Protein AF-J9AJV6-F1 (afdb_monomer)

Structure (mmCIF, N/CA/C/O backbone):
data_AF-J9AJV6-F1
#
_entry.id   AF-J9AJV6-F1
#
loop_
_atom_site.group_PDB
_atom_site.id
_atom_site.type_symbol
_atom_site.label_atom_id
_atom_site.label_alt_id
_atom_site.label_comp_id
_atom_site.label_asym_id
_atom_site.label_entity_id
_atom_site.label_seq_id
_atom_site.pdbx_PDB_ins_code
_atom_site.Cartn_x
_atom_site.Cartn_y
_atom_site.Cartn_z
_atom_site.occupancy
_atom_site.B_iso_or_equiv
_atom_site.auth_seq_id
_atom_site.auth_comp_id
_atom_site.auth_asym_id
_atom_site.auth_atom_id
_atom_site.pdbx_PDB_model_num
ATOM 1 N N . MET A 1 1 ? -1.735 16.221 5.331 1.00 92.69 1 MET A N 1
ATOM 2 C CA . MET A 1 1 ? -1.409 15.910 6.748 1.00 92.69 1 MET A CA 1
ATOM 3 C C . MET A 1 1 ? -0.001 15.322 6.915 1.00 92.69 1 MET A C 1
ATOM 5 O O . MET A 1 1 ? 0.264 14.646 7.902 1.00 92.69 1 MET A O 1
ATOM 9 N N . LYS A 1 2 ? 0.923 15.593 5.982 1.00 95.88 2 LYS A N 1
ATOM 10 C CA . LYS A 1 2 ? 2.284 15.048 6.013 1.00 95.88 2 LYS A CA 1
ATOM 11 C C . LYS A 1 2 ? 3.209 15.890 6.887 1.00 95.88 2 LYS A C 1
ATOM 13 O O . LYS A 1 2 ? 2.958 17.082 7.067 1.00 95.88 2 LYS A O 1
ATOM 18 N N . THR A 1 3 ? 4.290 15.294 7.381 1.00 96.56 3 THR A N 1
ATOM 19 C CA . THR A 1 3 ? 5.370 16.006 8.083 1.00 96.56 3 THR A CA 1
ATOM 20 C C . THR A 1 3 ? 6.006 17.097 7.223 1.00 96.56 3 THR A C 1
ATOM 22 O O . THR A 1 3 ? 6.330 18.154 7.753 1.00 96.56 3 THR A O 1
ATOM 25 N N . SER A 1 4 ? 6.094 16.887 5.906 1.00 95.25 4 SER A N 1
ATOM 26 C CA . SER A 1 4 ? 6.603 17.872 4.943 1.00 95.25 4 SER A CA 1
ATOM 27 C C . SER A 1 4 ? 5.645 19.036 4.666 1.00 95.25 4 SER A C 1
ATOM 29 O O . SER A 1 4 ? 6.052 20.043 4.097 1.00 95.25 4 SER A O 1
ATOM 31 N N . GLY A 1 5 ? 4.357 18.906 5.009 1.00 96.00 5 GLY A N 1
ATOM 32 C CA . GLY A 1 5 ? 3.327 19.878 4.624 1.00 96.00 5 GLY A CA 1
ATOM 33 C C . GLY A 1 5 ? 3.010 19.920 3.121 1.00 96.00 5 GLY A C 1
ATOM 34 O O . GLY A 1 5 ? 2.167 20.713 2.717 1.00 96.00 5 GLY A O 1
ATOM 35 N N . GLN A 1 6 ? 3.631 19.058 2.309 1.00 95.25 6 GLN A N 1
ATOM 36 C CA . GLN A 1 6 ? 3.513 19.038 0.848 1.00 95.25 6 GLN A CA 1
ATOM 37 C C . GLN A 1 6 ? 2.920 17.718 0.347 1.00 95.25 6 GLN A C 1
ATOM 39 O O . GLN A 1 6 ? 3.086 16.668 0.973 1.00 95.25 6 GLN A O 1
ATOM 44 N N . MET A 1 7 ? 2.231 17.765 -0.796 1.00 94.56 7 MET A N 1
ATOM 45 C CA . MET A 1 7 ? 1.699 16.563 -1.456 1.00 94.56 7 MET A CA 1
ATOM 46 C C . MET A 1 7 ? 2.818 15.728 -2.085 1.00 94.56 7 MET A C 1
ATOM 48 O O . MET A 1 7 ? 2.850 14.513 -1.893 1.00 94.56 7 MET A O 1
ATOM 52 N N . ILE A 1 8 ? 3.754 16.395 -2.762 1.00 96.31 8 ILE A N 1
ATOM 53 C CA . ILE A 1 8 ? 4.961 15.799 -3.345 1.00 96.31 8 ILE A CA 1
ATOM 54 C C . ILE A 1 8 ? 6.111 15.770 -2.334 1.00 96.31 8 ILE A C 1
ATOM 56 O O . ILE A 1 8 ? 6.018 16.390 -1.267 1.00 96.31 8 ILE A O 1
ATOM 60 N N . GLY A 1 9 ? 7.180 15.059 -2.680 1.00 94.00 9 GLY A N 1
ATOM 61 C CA . GLY A 1 9 ? 8.351 14.878 -1.834 1.00 94.00 9 GLY A CA 1
ATOM 62 C C . GLY A 1 9 ? 8.080 13.990 -0.622 1.00 94.00 9 GLY A C 1
ATOM 63 O O . GLY A 1 9 ? 6.956 13.873 -0.115 1.00 94.00 9 GLY A O 1
ATOM 64 N N . GLY A 1 10 ? 9.135 13.345 -0.149 1.00 94.69 10 GLY A N 1
ATOM 65 C CA . GLY A 1 10 ? 9.085 12.409 0.958 1.00 94.69 10 GLY A CA 1
ATOM 66 C C . GLY A 1 10 ? 8.534 13.006 2.253 1.00 94.69 10 GLY A C 1
ATOM 67 O O . GLY A 1 10 ? 8.658 14.198 2.546 1.00 94.69 10 GLY A O 1
ATOM 68 N N . GLY A 1 11 ? 7.875 12.160 3.037 1.00 96.69 11 GLY A N 1
ATOM 69 C CA . GLY A 1 11 ? 7.269 12.553 4.305 1.00 96.69 11 GLY A CA 1
ATOM 70 C C . GLY A 1 11 ? 6.243 11.546 4.804 1.00 96.69 11 GLY A C 1
ATOM 71 O O . GLY A 1 11 ? 5.532 10.920 4.022 1.00 96.69 11 GLY A O 1
ATOM 72 N N . THR A 1 12 ? 6.143 11.421 6.122 1.00 97.25 12 THR A N 1
ATOM 73 C CA . THR A 1 12 ? 5.213 10.521 6.814 1.00 97.25 12 THR A CA 1
ATOM 74 C C . THR A 1 12 ? 3.945 11.256 7.231 1.00 97.25 12 THR A C 1
ATOM 76 O O . THR A 1 12 ? 3.868 12.490 7.183 1.00 97.25 12 THR A O 1
ATOM 79 N N . LEU A 1 13 ? 2.942 10.512 7.695 1.00 96.75 13 LEU A N 1
ATOM 80 C CA . LEU A 1 13 ? 1.804 11.097 8.394 1.00 96.75 13 LEU A CA 1
ATOM 81 C C . LEU A 1 13 ? 2.277 11.836 9.660 1.00 96.75 13 LEU A C 1
ATOM 83 O O . LEU A 1 13 ? 3.102 11.336 10.424 1.00 96.75 13 LEU A O 1
ATOM 87 N N . ARG A 1 14 ? 1.792 13.065 9.870 1.00 95.88 14 ARG A N 1
ATOM 88 C CA . ARG A 1 14 ? 2.260 13.931 10.961 1.00 95.88 14 ARG A CA 1
ATOM 89 C C . ARG A 1 14 ? 1.778 13.442 12.328 1.00 95.88 14 ARG A C 1
ATOM 91 O O . ARG A 1 14 ? 0.665 12.949 12.474 1.00 95.88 14 ARG A O 1
ATOM 98 N N . GLY A 1 15 ? 2.573 13.723 13.357 1.00 94.06 15 GLY A N 1
ATOM 99 C CA . GLY A 1 15 ? 2.202 13.501 14.753 1.00 94.06 15 GLY A CA 1
ATOM 100 C C . GLY A 1 15 ? 2.476 12.073 15.228 1.00 94.06 15 GLY A C 1
ATOM 101 O O . GLY A 1 15 ? 2.976 11.250 14.463 1.00 94.06 15 GLY A O 1
ATOM 102 N N . PRO A 1 16 ? 2.194 11.779 16.507 1.00 94.06 16 PRO A N 1
ATOM 103 C CA . PRO A 1 16 ? 2.439 10.454 17.059 1.00 94.06 16 PRO A CA 1
ATOM 104 C C . PRO A 1 16 ? 1.521 9.406 16.399 1.00 94.06 16 PRO A C 1
ATOM 106 O O . PRO A 1 16 ? 0.408 9.765 16.001 1.00 94.06 16 PRO A O 1
ATOM 109 N N . PRO A 1 17 ? 1.924 8.120 16.347 1.00 90.44 17 PRO A N 1
ATOM 110 C CA . PRO A 1 17 ? 1.154 7.048 15.704 1.00 90.44 17 PRO A CA 1
ATOM 111 C C . PRO A 1 17 ? -0.291 6.893 16.183 1.00 90.44 17 PRO A C 1
ATOM 113 O O . PRO A 1 17 ? -1.133 6.442 15.423 1.00 90.44 17 PRO A O 1
ATOM 116 N N . ASN A 1 18 ? -0.602 7.290 17.420 1.00 91.69 18 ASN A N 1
ATOM 117 C CA . ASN A 1 18 ? -1.958 7.257 17.987 1.00 91.69 18 ASN A CA 1
ATOM 118 C C . ASN A 1 18 ? -2.587 8.654 18.120 1.00 91.69 18 ASN A C 1
ATOM 120 O O . ASN A 1 18 ? -3.513 8.865 18.897 1.00 91.69 18 ASN A O 1
ATOM 124 N N . GLY A 1 19 ? -2.048 9.630 17.392 1.00 94.50 19 GLY A N 1
ATOM 125 C CA . GLY A 1 19 ? -2.501 11.013 17.412 1.00 94.50 19 GLY A CA 1
ATOM 126 C C . GLY A 1 19 ? -3.700 11.286 16.497 1.00 94.50 19 GLY A C 1
ATOM 127 O O . GLY A 1 19 ? -4.072 10.458 15.661 1.00 94.50 19 GLY A O 1
ATOM 128 N N . PRO A 1 20 ? -4.263 12.505 16.574 1.00 97.19 20 PRO A N 1
ATOM 129 C CA . PRO A 1 20 ? -5.467 12.883 15.834 1.00 97.19 20 PRO A CA 1
ATOM 130 C C . PRO A 1 20 ? -5.300 12.814 14.311 1.00 97.19 20 PRO A C 1
ATOM 132 O O . PRO A 1 20 ? -6.272 12.561 13.604 1.00 97.19 20 PRO A O 1
ATOM 135 N N . TYR A 1 21 ? -4.085 12.996 13.784 1.00 97.81 21 TYR A N 1
ATOM 136 C CA . TYR A 1 21 ? -3.819 12.878 12.347 1.00 97.81 21 TYR A CA 1
ATOM 137 C C . TYR A 1 21 ? -3.998 11.446 11.825 1.00 97.81 21 TYR A C 1
ATOM 139 O O . TYR A 1 21 ? -4.506 11.280 10.722 1.00 97.81 21 TYR A O 1
ATOM 147 N N . HIS A 1 22 ? -3.644 10.426 12.615 1.00 97.81 22 HIS A N 1
ATOM 148 C CA . HIS A 1 22 ? -3.809 9.018 12.235 1.00 97.81 22 HIS A CA 1
ATOM 149 C C . HIS A 1 22 ? -5.289 8.625 12.240 1.00 97.81 22 HIS A C 1
ATOM 151 O O . HIS A 1 22 ? -5.791 8.100 11.249 1.00 97.81 22 HIS A O 1
ATOM 157 N N . VAL A 1 23 ? -6.028 9.019 13.281 1.00 97.81 23 VAL A N 1
ATOM 158 C CA . VAL A 1 23 ? -7.489 8.847 13.338 1.00 97.81 23 VAL A CA 1
ATOM 159 C C . VAL A 1 23 ? -8.177 9.569 12.174 1.00 97.81 23 VAL A C 1
ATOM 161 O O . VAL A 1 23 ? -9.034 9.006 11.496 1.00 97.81 23 VAL A O 1
ATOM 164 N N . THR A 1 24 ? -7.780 10.815 11.897 1.00 98.19 24 THR A N 1
ATOM 165 C CA . THR A 1 24 ? -8.341 11.606 10.790 1.00 98.19 24 THR A CA 1
ATOM 166 C C . THR A 1 24 ? -8.054 10.958 9.442 1.00 98.19 24 THR A C 1
ATOM 168 O O . THR A 1 24 ? -8.934 10.937 8.583 1.00 98.19 24 THR A O 1
ATOM 171 N N . TRP A 1 25 ? -6.853 10.405 9.260 1.00 98.25 25 TRP A N 1
ATOM 172 C CA . TRP A 1 25 ? -6.505 9.697 8.038 1.00 98.25 25 TRP A CA 1
ATOM 173 C C . TRP A 1 25 ? -7.344 8.435 7.866 1.00 98.25 25 TRP A C 1
ATOM 175 O O . TRP A 1 25 ? -7.969 8.297 6.828 1.00 98.25 25 TRP A O 1
ATOM 185 N N . ALA A 1 26 ? -7.504 7.592 8.889 1.00 98.38 26 ALA A N 1
ATOM 186 C CA . ALA A 1 26 ? -8.399 6.430 8.813 1.00 98.38 26 ALA A CA 1
ATOM 187 C C . ALA A 1 26 ? -9.859 6.817 8.496 1.00 98.38 26 ALA A C 1
ATOM 189 O O . ALA A 1 26 ? -10.497 6.218 7.630 1.00 98.38 26 ALA A O 1
ATOM 190 N N . ASN A 1 27 ? -10.372 7.880 9.123 1.00 98.38 27 ASN A N 1
ATOM 191 C CA . ASN A 1 27 ? -11.717 8.394 8.846 1.00 98.38 27 ASN A CA 1
ATOM 192 C C . ASN A 1 27 ? -11.876 8.919 7.411 1.00 98.38 27 ASN A C 1
ATOM 194 O O . ASN A 1 27 ? -12.987 8.919 6.879 1.00 98.38 27 ASN A O 1
ATOM 198 N N . HIS A 1 28 ? -10.793 9.366 6.772 1.00 98.38 28 HIS A N 1
ATOM 199 C CA . HIS A 1 28 ? -10.819 9.780 5.372 1.00 98.38 28 HIS A CA 1
ATOM 200 C C . HIS A 1 28 ? -11.181 8.611 4.444 1.00 98.38 28 HIS A C 1
ATOM 202 O O . HIS A 1 28 ? -12.026 8.795 3.570 1.00 98.38 28 HIS A O 1
ATOM 208 N N . TYR A 1 29 ? -10.648 7.406 4.689 1.00 98.56 29 TYR A N 1
ATOM 209 C CA . TYR A 1 29 ? -10.985 6.196 3.920 1.00 98.56 29 TYR 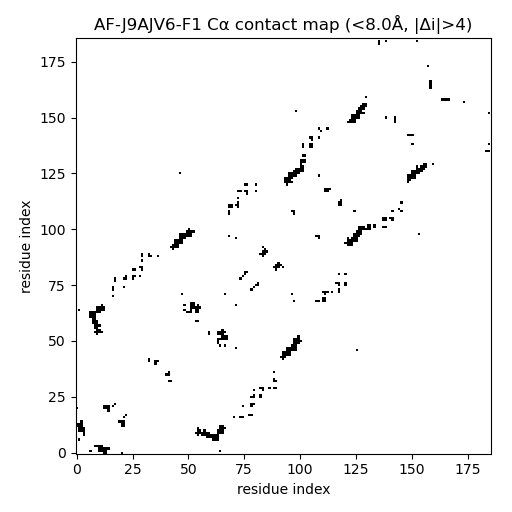A CA 1
ATOM 210 C C . TYR A 1 29 ? -12.473 5.871 4.031 1.00 98.56 29 TYR A C 1
ATOM 212 O O . TYR A 1 29 ? -13.141 5.649 3.024 1.00 98.56 29 TYR A O 1
ATOM 220 N N . VAL A 1 30 ? -13.024 5.901 5.248 1.00 98.69 30 VAL A N 1
ATOM 221 C CA . VAL A 1 30 ? -14.454 5.638 5.465 1.00 98.69 30 VAL A CA 1
ATOM 222 C C . VAL A 1 30 ? -15.310 6.672 4.730 1.00 98.69 30 VAL A C 1
ATOM 224 O O . VAL A 1 30 ? -16.204 6.294 3.978 1.00 98.69 30 VAL A O 1
ATOM 227 N N . LYS A 1 31 ? -14.992 7.968 4.853 1.00 98.62 31 LYS A N 1
ATOM 228 C CA . LYS A 1 31 ? -15.720 9.042 4.152 1.00 98.62 31 LYS A CA 1
ATOM 229 C C . LYS A 1 31 ? -15.641 8.921 2.629 1.00 98.62 31 LYS A C 1
ATOM 231 O O . LYS A 1 31 ? -16.625 9.204 1.947 1.00 98.62 31 LYS A O 1
ATOM 236 N N . PHE A 1 32 ? -14.495 8.499 2.097 1.00 98.62 32 PHE A N 1
ATOM 237 C CA . PHE A 1 32 ? -14.329 8.208 0.675 1.00 98.62 32 PHE A CA 1
ATOM 238 C C . PHE A 1 32 ? -15.281 7.087 0.228 1.00 98.62 32 PHE A C 1
ATOM 240 O O . PHE A 1 32 ? -16.042 7.253 -0.723 1.00 98.62 32 PHE A O 1
ATOM 247 N N . LEU A 1 33 ? -15.330 5.978 0.964 1.00 98.62 33 LEU A N 1
ATOM 248 C CA . LEU A 1 33 ? -16.239 4.875 0.647 1.00 98.62 33 LEU A CA 1
ATOM 249 C C . LEU A 1 33 ? -17.719 5.280 0.786 1.00 98.62 33 LEU A C 1
ATOM 251 O O . LEU A 1 33 ? -18.550 4.901 -0.039 1.00 98.62 33 LEU A O 1
ATOM 255 N N . GLU A 1 34 ? -18.060 6.085 1.795 1.00 98.44 34 GLU A N 1
ATOM 256 C CA . GLU A 1 34 ? -19.412 6.622 1.992 1.00 98.44 34 GLU A CA 1
ATOM 257 C C . GLU A 1 34 ? -19.868 7.498 0.830 1.00 98.44 34 GLU A C 1
ATOM 259 O O . GLU A 1 34 ? -20.991 7.328 0.345 1.00 98.44 34 GLU A O 1
ATOM 264 N N . ILE A 1 35 ? -19.029 8.435 0.376 1.00 98.56 35 ILE A N 1
ATOM 265 C CA . ILE A 1 35 ? -19.423 9.345 -0.701 1.00 98.56 35 ILE A CA 1
ATOM 266 C C . ILE A 1 35 ? -19.572 8.599 -2.027 1.00 98.56 35 ILE A C 1
ATOM 268 O O . ILE A 1 35 ? -20.525 8.855 -2.759 1.00 98.56 35 ILE A O 1
ATOM 272 N N . TYR A 1 36 ? -18.716 7.619 -2.310 1.00 98.50 36 TYR A N 1
ATOM 273 C CA . TYR A 1 36 ? -18.851 6.804 -3.516 1.00 98.50 36 TYR A CA 1
ATOM 274 C C . TYR A 1 36 ? -20.083 5.897 -3.465 1.00 98.50 36 TYR A C 1
ATOM 276 O O . TYR A 1 36 ? -20.833 5.853 -4.440 1.00 98.50 36 TYR A O 1
ATOM 284 N N . LYS A 1 37 ? -20.386 5.279 -2.313 1.00 97.81 37 LYS A N 1
ATOM 285 C CA . LYS A 1 37 ? -21.622 4.495 -2.145 1.00 97.81 37 LYS A CA 1
ATOM 286 C C . LYS A 1 37 ? -22.869 5.350 -2.367 1.00 97.81 37 LYS A C 1
ATOM 288 O O . LYS A 1 37 ? -23.806 4.884 -3.012 1.00 97.81 37 LYS A O 1
ATOM 293 N N . LYS A 1 38 ? -22.885 6.598 -1.877 1.00 98.06 38 LYS A N 1
ATOM 294 C CA . LYS A 1 38 ? -23.983 7.557 -2.129 1.00 98.06 38 LYS A CA 1
ATOM 295 C C . LYS A 1 38 ? -24.176 7.856 -3.617 1.00 98.06 38 LYS A C 1
ATOM 297 O O . LYS A 1 38 ? -25.297 8.117 -4.032 1.00 98.06 38 LYS A O 1
ATOM 302 N N . ASN A 1 39 ? -23.108 7.772 -4.406 1.00 98.19 39 ASN A N 1
ATOM 303 C CA . ASN A 1 39 ? -23.131 7.923 -5.860 1.00 98.19 39 ASN A CA 1
ATOM 304 C C . ASN A 1 39 ? -23.269 6.576 -6.602 1.00 98.19 39 ASN A C 1
ATOM 306 O O . ASN A 1 39 ? -22.998 6.496 -7.795 1.00 98.19 39 ASN A O 1
ATOM 310 N N . GLY A 1 40 ? -23.676 5.504 -5.913 1.00 97.75 40 GLY A N 1
ATOM 311 C CA . GLY A 1 40 ? -23.924 4.194 -6.520 1.00 97.75 40 GLY A CA 1
ATOM 312 C C . GLY A 1 40 ? -22.672 3.362 -6.817 1.00 97.75 40 GLY A C 1
ATOM 313 O O . GLY A 1 40 ? -22.798 2.264 -7.355 1.00 97.75 40 GLY A O 1
ATOM 314 N N . VAL A 1 41 ? -21.479 3.825 -6.435 1.00 98.06 41 VAL A N 1
ATOM 315 C CA . VAL A 1 41 ? -20.218 3.107 -6.654 1.00 98.06 41 VAL A CA 1
ATOM 316 C C . VAL A 1 41 ? -19.824 2.343 -5.395 1.00 98.06 41 VAL A C 1
ATOM 318 O O . VAL A 1 41 ? -19.713 2.906 -4.306 1.00 98.06 41 VAL A O 1
ATOM 321 N N . LYS A 1 42 ? -19.594 1.039 -5.541 1.00 96.38 42 LYS A N 1
ATOM 322 C CA . LYS A 1 42 ? -19.097 0.172 -4.469 1.00 96.38 42 LYS A CA 1
ATOM 323 C C . LYS A 1 42 ? -17.668 -0.247 -4.783 1.00 96.38 42 LYS A C 1
ATOM 325 O O . LYS A 1 42 ? -17.355 -0.537 -5.932 1.00 96.38 42 LYS A O 1
ATOM 330 N N . PHE A 1 43 ? -16.836 -0.324 -3.752 1.00 98.19 43 PHE A N 1
ATOM 331 C CA . PHE A 1 43 ? -15.475 -0.834 -3.865 1.00 98.19 43 PHE A CA 1
ATOM 332 C C . PHE A 1 43 ? -15.416 -2.294 -3.429 1.00 98.19 43 PHE A C 1
ATOM 334 O O . PHE A 1 43 ? -16.106 -2.698 -2.495 1.00 98.19 43 PHE A O 1
ATOM 341 N N . TRP A 1 44 ? -14.581 -3.072 -4.113 1.00 98.31 44 TRP A N 1
ATOM 342 C CA . TRP A 1 44 ? -14.240 -4.438 -3.717 1.00 98.31 44 TRP A CA 1
ATOM 343 C C . TRP A 1 44 ? -13.052 -4.453 -2.747 1.00 98.31 44 TRP A C 1
ATOM 345 O O . TRP A 1 44 ? -13.109 -5.095 -1.697 1.00 98.31 44 TRP A O 1
ATOM 355 N N . GLY A 1 45 ? -11.996 -3.714 -3.084 1.00 97.94 45 GLY A N 1
ATOM 356 C CA . GLY A 1 45 ? -10.743 -3.698 -2.344 1.00 97.94 45 GLY A CA 1
ATOM 357 C C . GLY A 1 45 ? -10.158 -2.301 -2.209 1.00 97.94 45 GLY A C 1
ATOM 358 O O . GLY A 1 45 ? -10.603 -1.357 -2.864 1.00 97.94 45 GLY A O 1
ATOM 359 N N . LEU A 1 46 ? -9.179 -2.188 -1.318 1.00 98.31 46 LEU A N 1
ATOM 360 C CA . LEU A 1 46 ? -8.455 -0.958 -1.038 1.00 98.31 46 LEU A CA 1
ATOM 361 C C . LEU A 1 46 ? -7.033 -1.287 -0.578 1.00 98.31 46 LEU A C 1
ATOM 363 O O . LEU A 1 46 ? -6.834 -2.233 0.186 1.00 98.31 46 LEU A O 1
ATOM 367 N N . THR A 1 47 ? -6.071 -0.482 -1.009 1.00 98.56 47 THR A N 1
ATOM 368 C CA . THR A 1 47 ? -4.678 -0.542 -0.563 1.00 98.56 47 THR A CA 1
ATOM 369 C C . THR A 1 47 ? -4.410 0.533 0.488 1.00 98.56 47 THR A C 1
ATOM 371 O O . THR A 1 47 ? -5.102 1.555 0.543 1.00 98.56 47 THR A O 1
ATOM 374 N N . ILE A 1 48 ? -3.453 0.29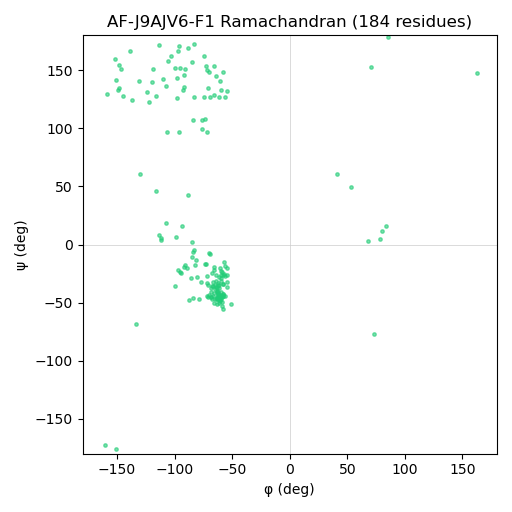6 1.389 1.00 97.62 48 ILE A N 1
ATOM 375 C CA . ILE A 1 48 ? -3.185 1.244 2.484 1.00 97.62 48 ILE A CA 1
ATOM 376 C C . ILE A 1 48 ? -2.585 2.535 1.949 1.00 97.62 48 ILE A C 1
ATOM 378 O O . ILE A 1 48 ? -2.988 3.618 2.360 1.00 97.62 48 ILE A O 1
ATOM 382 N N . GLN A 1 49 ? -1.617 2.428 1.053 1.00 97.75 49 GLN A N 1
ATOM 383 C CA . GLN A 1 49 ? -0.879 3.546 0.501 1.00 97.75 49 GLN A CA 1
ATOM 384 C C . GLN A 1 49 ? -0.273 3.070 -0.810 1.00 97.75 49 GLN A C 1
ATOM 386 O O . GLN A 1 49 ? 0.394 2.051 -0.796 1.00 97.75 49 GLN A O 1
ATOM 391 N N . ASN A 1 50 ? -0.454 3.818 -1.894 1.00 98.38 50 ASN A N 1
ATOM 392 C CA . ASN A 1 50 ? 0.278 3.568 -3.132 1.00 98.38 50 ASN A CA 1
ATOM 393 C C . ASN A 1 50 ? 1.771 3.836 -2.918 1.00 98.38 50 ASN A C 1
ATOM 395 O O . ASN A 1 50 ? 2.129 4.933 -2.466 1.00 98.38 50 ASN A O 1
ATOM 399 N N . GLU A 1 51 ? 2.609 2.872 -3.284 1.00 97.62 51 GLU A N 1
ATOM 400 C CA . GLU A 1 51 ? 4.071 2.928 -3.260 1.00 97.62 51 GLU A CA 1
ATOM 401 C C . GLU A 1 51 ? 4.636 3.610 -2.005 1.00 97.62 51 GLU A C 1
ATOM 403 O O . GLU A 1 51 ? 5.291 4.656 -2.099 1.00 97.62 51 GLU A O 1
ATO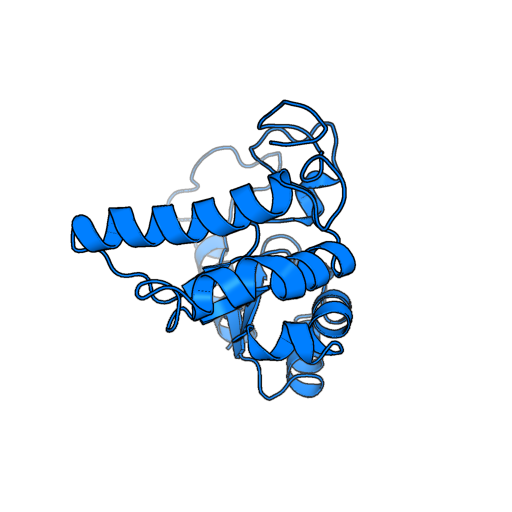M 408 N N . PRO A 1 52 ? 4.363 3.089 -0.797 1.00 97.69 52 PRO A N 1
ATOM 409 C CA . PRO A 1 52 ? 4.800 3.698 0.447 1.00 97.69 52 PRO A CA 1
ATOM 410 C C . PRO A 1 52 ? 6.311 3.945 0.477 1.00 97.69 52 PRO A C 1
ATOM 412 O O . PRO A 1 52 ? 6.726 4.948 1.054 1.00 97.69 52 PRO A O 1
ATOM 415 N N . VAL A 1 53 ? 7.141 3.115 -0.170 1.00 97.38 53 VAL A N 1
ATOM 416 C CA . VAL A 1 53 ? 8.606 3.290 -0.211 1.00 97.38 53 VAL A CA 1
ATOM 417 C C . VAL A 1 53 ? 9.012 4.572 -0.937 1.00 97.38 53 VAL A C 1
ATOM 419 O O . VAL A 1 53 ? 9.991 5.208 -0.538 1.00 97.38 53 VAL A O 1
ATOM 422 N N . SER A 1 54 ? 8.241 5.019 -1.935 1.00 96.12 54 SER A N 1
ATOM 423 C CA . SER A 1 54 ? 8.520 6.270 -2.660 1.00 96.12 54 SER A CA 1
ATOM 424 C C . SER A 1 54 ? 8.569 7.490 -1.730 1.00 96.12 54 SER A C 1
ATOM 426 O O . SER A 1 54 ? 9.302 8.446 -1.977 1.00 96.12 54 SER A O 1
ATOM 428 N N . GLY A 1 55 ? 7.867 7.436 -0.593 1.00 96.38 55 GLY A N 1
ATOM 429 C CA . GLY A 1 55 ? 7.847 8.510 0.395 1.00 96.38 55 GLY A CA 1
ATOM 430 C C . GLY A 1 55 ? 9.158 8.693 1.167 1.00 96.38 55 GLY A C 1
ATOM 431 O O . GLY A 1 55 ? 9.260 9.650 1.942 1.00 96.38 55 GLY A O 1
ATOM 432 N N . ILE A 1 56 ? 10.140 7.801 0.999 1.00 96.38 56 ILE A N 1
ATOM 433 C CA . ILE A 1 56 ? 11.501 7.975 1.529 1.00 96.38 56 ILE A CA 1
ATOM 434 C C . ILE A 1 56 ? 12.238 9.076 0.753 1.00 96.38 56 ILE A C 1
ATOM 436 O O . ILE A 1 56 ? 13.013 9.830 1.344 1.00 96.38 56 ILE A O 1
ATOM 440 N N . ASP A 1 57 ? 11.989 9.194 -0.553 1.00 96.06 57 ASP A N 1
ATOM 441 C CA . ASP A 1 57 ? 12.661 10.166 -1.410 1.00 96.06 57 ASP A CA 1
ATOM 442 C C . ASP A 1 57 ? 12.087 11.572 -1.196 1.00 96.06 57 ASP A C 1
ATOM 444 O O . ASP A 1 57 ? 10.994 11.917 -1.647 1.00 96.06 57 ASP A O 1
ATOM 448 N N . LEU A 1 58 ? 12.861 12.430 -0.527 1.00 94.81 58 LEU A N 1
ATOM 449 C CA . LEU A 1 58 ? 12.503 13.829 -0.273 1.00 94.81 58 LEU A CA 1
ATOM 450 C C . LEU A 1 58 ? 12.267 14.636 -1.560 1.00 94.81 58 LEU A C 1
ATOM 452 O O . LEU A 1 58 ? 11.539 15.626 -1.525 1.00 94.81 58 LEU A O 1
ATOM 456 N N . SER A 1 59 ? 12.846 14.204 -2.681 1.00 95.50 59 SER A N 1
ATOM 457 C CA . SER A 1 59 ? 12.734 14.835 -3.996 1.00 95.50 59 SER A CA 1
ATOM 458 C C . SER A 1 59 ? 11.703 14.179 -4.922 1.00 95.50 59 SER A C 1
ATOM 460 O O . SER A 1 59 ? 11.588 14.591 -6.080 1.00 95.50 59 SER A O 1
ATOM 462 N N . TYR A 1 60 ? 10.922 13.208 -4.421 1.00 95.94 60 TYR A N 1
ATOM 463 C CA . TYR A 1 60 ? 9.938 12.494 -5.231 1.00 95.94 60 TYR A CA 1
ATOM 464 C C . TYR A 1 60 ? 8.945 13.462 -5.878 1.00 95.94 60 TYR A C 1
ATOM 466 O O . TYR A 1 60 ? 8.323 14.296 -5.211 1.00 95.94 60 TYR A O 1
ATOM 474 N N . LYS A 1 61 ? 8.802 13.361 -7.200 1.00 93.69 61 LYS A N 1
ATOM 475 C CA . LYS A 1 61 ? 8.112 14.378 -8.009 1.00 93.69 61 LYS A CA 1
ATOM 476 C C . LYS A 1 61 ? 6.588 14.250 -8.000 1.00 93.69 61 LYS A C 1
ATOM 478 O O . LYS A 1 61 ? 5.909 15.190 -8.407 1.00 93.69 61 LYS A O 1
ATOM 483 N N . TRP A 1 62 ? 6.059 13.127 -7.520 1.00 93.50 62 TRP A N 1
ATOM 484 C CA . TRP A 1 62 ? 4.625 12.837 -7.467 1.00 93.50 62 TRP A CA 1
ATOM 485 C C . TRP A 1 62 ? 4.104 12.745 -6.034 1.00 93.50 62 TRP A C 1
ATOM 487 O O . TRP A 1 62 ? 4.857 12.802 -5.060 1.00 93.50 62 TRP A O 1
ATOM 497 N N . GLN A 1 63 ? 2.781 12.662 -5.903 1.00 97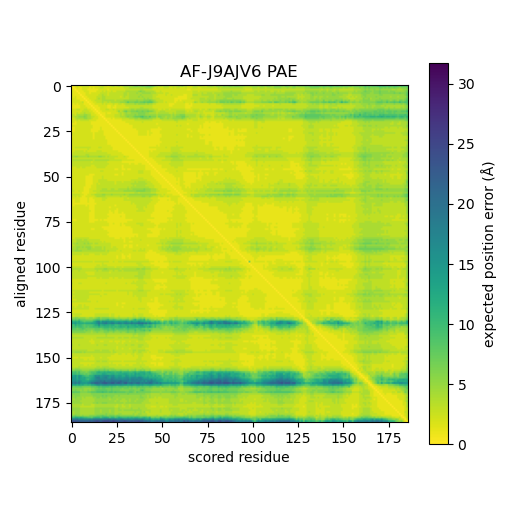.25 63 GLN A N 1
ATOM 498 C CA . GLN A 1 63 ? 2.102 12.512 -4.626 1.00 97.25 63 GLN A CA 1
ATOM 499 C C . GLN A 1 63 ? 2.532 11.203 -3.965 1.00 97.25 63 GLN A C 1
ATOM 501 O O . GLN A 1 63 ? 2.424 10.136 -4.555 1.00 97.25 63 GLN A O 1
ATOM 506 N N . THR A 1 64 ? 2.995 11.288 -2.723 1.00 97.19 64 THR A N 1
ATOM 507 C CA . THR A 1 64 ? 3.461 10.117 -1.971 1.00 97.19 64 THR A CA 1
ATOM 508 C C . THR A 1 64 ? 3.273 10.315 -0.470 1.00 97.19 64 THR A C 1
ATOM 510 O O . THR A 1 64 ? 3.148 11.450 -0.000 1.00 97.19 64 THR A O 1
ATOM 513 N N . MET A 1 65 ? 3.257 9.234 0.303 1.00 97.44 65 MET A N 1
ATOM 514 C CA . MET A 1 65 ? 3.373 9.264 1.757 1.00 97.44 65 MET A CA 1
ATOM 515 C C . MET A 1 65 ? 4.164 8.047 2.229 1.00 97.44 65 MET A C 1
ATOM 517 O O . MET A 1 65 ? 3.816 6.918 1.904 1.00 97.44 65 MET A O 1
ATOM 521 N N . TYR A 1 66 ? 5.201 8.274 3.037 1.00 97.94 66 TYR A N 1
ATOM 522 C CA . TYR A 1 66 ? 6.006 7.180 3.562 1.00 97.94 66 TYR A CA 1
ATOM 523 C C . TYR A 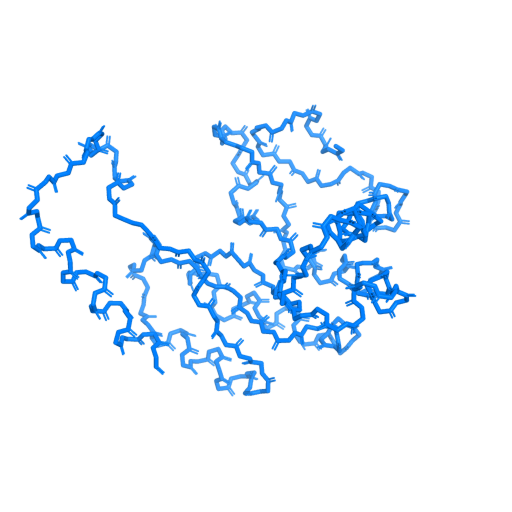1 66 ? 5.266 6.421 4.653 1.00 97.94 66 TYR A C 1
ATOM 525 O O . TYR A 1 66 ? 4.875 7.001 5.673 1.00 97.94 66 TYR A O 1
ATOM 533 N N . PHE A 1 67 ? 5.193 5.108 4.471 1.00 98.00 67 PHE A N 1
ATOM 534 C CA . PHE A 1 67 ? 4.998 4.147 5.542 1.00 98.00 67 PHE A CA 1
ATOM 535 C C . PHE A 1 67 ? 6.144 3.138 5.487 1.00 98.00 67 PHE A C 1
ATOM 537 O O . PHE A 1 67 ? 6.441 2.574 4.447 1.00 98.00 67 PHE A O 1
ATOM 544 N N . SER A 1 68 ? 6.782 2.879 6.621 1.00 98.25 68 SER A N 1
ATOM 545 C CA . SER A 1 68 ? 7.526 1.632 6.817 1.00 98.25 68 SER A CA 1
ATOM 546 C C . SER A 1 68 ? 6.549 0.463 7.044 1.00 98.25 68 SER A C 1
ATOM 548 O O . SER A 1 68 ? 5.432 0.714 7.515 1.00 98.25 68 SER A O 1
ATOM 550 N N . PRO A 1 69 ? 6.974 -0.807 6.886 1.00 98.44 69 PRO A N 1
ATOM 551 C CA . PRO A 1 69 ? 6.130 -1.958 7.224 1.00 98.44 69 PRO A CA 1
ATOM 552 C C . PRO A 1 69 ? 5.600 -1.906 8.669 1.00 98.44 69 PRO A C 1
ATOM 554 O O . PRO A 1 69 ? 4.458 -2.258 8.950 1.00 98.44 69 PRO A O 1
ATOM 557 N N . LYS A 1 70 ? 6.409 -1.405 9.616 1.00 98.38 70 LYS A N 1
ATOM 558 C CA . LYS A 1 70 ? 6.007 -1.268 11.028 1.00 98.38 70 LYS A CA 1
ATOM 559 C C . LYS A 1 70 ? 4.926 -0.206 11.214 1.00 98.38 70 LYS A C 1
ATOM 561 O O . LYS A 1 70 ? 3.960 -0.443 11.930 1.00 98.38 70 LYS A O 1
ATOM 566 N N . THR A 1 71 ? 5.087 0.953 10.579 1.00 98.19 71 THR A N 1
ATOM 567 C CA . THR A 1 71 ? 4.105 2.042 10.677 1.00 98.19 71 THR A CA 1
ATOM 568 C C . THR A 1 71 ? 2.821 1.717 9.922 1.00 98.19 71 THR A C 1
ATOM 570 O O . THR A 1 71 ? 1.757 2.108 10.383 1.00 98.19 71 THR A O 1
ATOM 573 N N . GLU A 1 72 ? 2.896 0.982 8.805 1.00 98.56 72 GLU A N 1
ATOM 574 C CA . GLU A 1 72 ? 1.711 0.480 8.100 1.00 98.56 72 GLU A CA 1
ATOM 575 C C . GLU A 1 72 ? 0.936 -0.499 8.994 1.00 98.56 72 GLU A C 1
ATOM 577 O O . GLU A 1 72 ? -0.246 -0.284 9.258 1.00 98.56 72 GLU A O 1
ATOM 582 N N . ARG A 1 73 ? 1.621 -1.499 9.568 1.00 98.69 73 ARG A N 1
ATOM 583 C CA . ARG A 1 73 ? 1.050 -2.432 10.554 1.00 98.69 73 ARG A CA 1
ATOM 584 C C . ARG A 1 73 ? 0.349 -1.703 11.699 1.00 98.69 73 ARG A C 1
ATOM 586 O O . ARG A 1 73 ? -0.798 -2.014 12.016 1.00 98.69 73 ARG A O 1
ATOM 593 N N . ASP A 1 74 ? 1.033 -0.747 12.327 1.00 98.50 74 ASP A N 1
ATOM 594 C CA . ASP A 1 74 ? 0.494 -0.022 13.481 1.00 98.50 74 ASP A CA 1
ATOM 595 C C . ASP A 1 74 ? -0.693 0.869 13.089 1.00 98.50 74 ASP A C 1
ATOM 597 O O . ASP A 1 74 ? -1.663 0.969 13.841 1.00 98.50 74 ASP A O 1
ATOM 601 N N . PHE A 1 75 ? -0.668 1.466 11.895 1.00 98.69 75 PHE A N 1
ATOM 602 C CA . PHE A 1 75 ? -1.789 2.240 11.370 1.00 98.69 75 PHE A CA 1
ATOM 603 C C . PHE A 1 75 ? -3.020 1.367 11.087 1.00 98.69 75 PHE A C 1
ATOM 605 O O . PHE A 1 75 ? -4.131 1.733 11.478 1.00 98.69 75 PHE A O 1
ATOM 612 N N . ILE A 1 76 ? -2.829 0.195 10.471 1.00 98.56 76 ILE A N 1
ATOM 613 C CA . ILE A 1 76 ? -3.900 -0.783 10.229 1.00 98.56 76 ILE A CA 1
ATOM 614 C C . ILE A 1 76 ? -4.518 -1.209 11.554 1.00 98.56 76 ILE A C 1
ATOM 616 O O . ILE A 1 76 ? -5.730 -1.112 11.731 1.00 98.56 76 ILE A O 1
ATOM 620 N N . LYS A 1 77 ? -3.681 -1.656 12.489 1.00 98.38 77 LYS A N 1
ATOM 621 C CA . LYS A 1 77 ? -4.133 -2.196 13.764 1.00 98.38 77 LYS A CA 1
ATOM 622 C C . LYS A 1 77 ? -4.902 -1.178 14.600 1.00 98.38 77 LYS A C 1
ATOM 624 O O . LYS A 1 77 ? -5.977 -1.488 15.106 1.00 98.38 77 LYS A O 1
ATOM 629 N N . ASN A 1 78 ? -4.325 0.009 14.775 1.00 98.38 78 ASN A N 1
ATOM 630 C CA . ASN A 1 78 ? -4.813 0.967 15.762 1.00 98.38 78 ASN A CA 1
ATOM 631 C C . ASN A 1 78 ? -5.884 1.908 15.194 1.00 98.38 78 ASN A C 1
ATOM 633 O O . ASN A 1 78 ? -6.630 2.495 15.974 1.00 98.38 78 ASN A O 1
ATOM 637 N N . HIS A 1 79 ? -5.968 2.066 13.864 1.00 98.50 79 HIS A N 1
ATOM 638 C CA . HIS A 1 79 ? -6.822 3.088 13.244 1.00 98.50 79 HIS A CA 1
ATOM 639 C C . HIS A 1 79 ? -7.654 2.557 12.081 1.00 98.50 79 HIS A C 1
ATOM 641 O O . HIS A 1 79 ? -8.878 2.484 12.190 1.00 98.50 79 HIS A O 1
ATOM 647 N N . LEU A 1 80 ? -7.020 2.197 10.961 1.00 98.62 80 LEU A N 1
ATOM 648 C CA . LEU A 1 80 ? -7.743 1.944 9.711 1.00 98.62 80 LEU A CA 1
ATOM 649 C C . LEU A 1 80 ? -8.590 0.668 9.766 1.00 98.62 80 LEU A C 1
ATOM 651 O O . LEU A 1 80 ? -9.748 0.688 9.357 1.00 98.62 80 LEU A O 1
ATOM 655 N N . GLY A 1 81 ? -8.050 -0.422 10.310 1.00 98.50 81 GLY A N 1
ATOM 656 C CA . GLY A 1 81 ? -8.762 -1.687 10.480 1.00 98.50 81 GLY A CA 1
ATOM 657 C C . GLY A 1 81 ? -10.039 -1.536 11.318 1.00 98.50 81 GLY A C 1
ATOM 658 O O . GLY A 1 81 ? -11.124 -1.847 10.811 1.00 98.50 81 GLY A O 1
ATOM 659 N N . PRO A 1 82 ? -9.952 -1.002 12.554 1.00 98.44 82 PRO A N 1
ATOM 660 C CA . PRO A 1 82 ? -11.123 -0.705 13.377 1.00 98.44 82 PRO A CA 1
ATOM 661 C C . PRO A 1 82 ? -12.128 0.234 12.695 1.00 98.44 82 PRO A C 1
ATOM 663 O O . PRO A 1 82 ? -13.328 -0.047 12.711 1.00 98.44 82 PRO A O 1
ATOM 666 N N . ALA A 1 83 ? -11.660 1.311 12.051 1.00 98.56 83 ALA A N 1
ATOM 667 C CA . ALA A 1 83 ? -12.532 2.269 11.368 1.00 98.56 83 ALA A CA 1
ATOM 668 C C . ALA A 1 83 ? -13.313 1.620 10.212 1.00 98.56 83 ALA A C 1
ATOM 670 O O . ALA A 1 83 ? -14.524 1.816 10.088 1.00 98.56 83 ALA A O 1
ATOM 671 N N . LEU A 1 84 ? -12.650 0.795 9.394 1.00 98.56 84 LEU A N 1
ATOM 672 C CA . LEU A 1 84 ? -13.304 0.075 8.303 1.00 98.56 84 LEU A CA 1
ATOM 673 C C . LEU A 1 84 ? -14.313 -0.943 8.836 1.00 98.56 84 LEU A C 1
ATOM 675 O O . LEU A 1 84 ? -15.469 -0.906 8.411 1.00 98.56 84 LEU A O 1
ATOM 679 N N . ARG A 1 85 ? -13.926 -1.801 9.793 1.00 97.94 85 ARG A N 1
ATOM 680 C CA . ARG A 1 85 ? -14.825 -2.819 10.374 1.00 97.94 85 ARG A CA 1
ATOM 681 C C . ARG A 1 85 ? -16.029 -2.218 11.094 1.00 97.94 85 ARG A C 1
ATOM 683 O O . ARG A 1 85 ? -17.110 -2.795 11.019 1.00 97.94 85 ARG A O 1
ATOM 690 N N . GLY A 1 86 ? -15.863 -1.067 11.745 1.00 97.81 86 GLY A N 1
ATOM 691 C CA . GLY A 1 86 ? -16.951 -0.349 12.414 1.00 97.81 86 GLY A CA 1
ATOM 692 C C . GLY A 1 86 ? -17.935 0.338 11.459 1.00 97.81 86 GLY A C 1
ATOM 693 O O . GLY A 1 86 ? -19.043 0.681 11.865 1.00 97.81 86 GLY A O 1
ATOM 694 N N . SER A 1 87 ? -17.568 0.527 10.189 1.00 97.81 87 SER A N 1
ATOM 695 C CA . SER A 1 87 ? -18.401 1.224 9.205 1.00 97.81 87 SER A CA 1
ATOM 696 C C . SER A 1 87 ? -19.257 0.269 8.362 1.00 97.81 87 SER A C 1
ATOM 698 O O . SER A 1 87 ? -18.902 -0.880 8.096 1.00 97.81 87 SER A O 1
ATOM 700 N N . GLU A 1 88 ? -20.410 0.737 7.880 1.00 96.62 88 GLU A N 1
ATOM 701 C CA . GLU A 1 88 ? -21.235 -0.039 6.939 1.00 96.62 88 GLU A CA 1
ATOM 702 C C . GLU A 1 88 ? -20.553 -0.231 5.580 1.00 96.62 88 GLU A C 1
ATOM 704 O O . GLU A 1 88 ? -20.731 -1.256 4.927 1.00 96.62 88 GLU A O 1
ATOM 709 N N . VAL A 1 89 ? -19.757 0.751 5.164 1.00 97.00 89 VAL A N 1
ATOM 710 C CA . VAL A 1 89 ? -19.120 0.784 3.844 1.00 97.00 89 VAL A CA 1
ATOM 711 C C . VAL A 1 89 ? -17.794 0.034 3.792 1.00 97.00 89 VAL A C 1
ATOM 713 O O . VAL A 1 89 ? -17.436 -0.485 2.742 1.00 97.00 89 VAL A O 1
ATOM 716 N N . GLY A 1 90 ? -17.077 -0.035 4.914 1.00 97.12 90 GLY A N 1
ATOM 717 C CA . GLY A 1 90 ? -15.740 -0.614 5.002 1.00 97.12 90 GLY A CA 1
ATOM 718 C C . GLY A 1 90 ? -15.711 -2.059 5.488 1.00 97.12 90 GLY A C 1
ATOM 719 O O . GLY A 1 90 ? -14.753 -2.767 5.191 1.00 97.12 90 GLY A O 1
ATOM 720 N N . ARG A 1 91 ? -16.747 -2.538 6.197 1.00 96.69 91 ARG A N 1
ATOM 721 C CA . ARG A 1 91 ? -16.697 -3.845 6.883 1.00 96.69 91 ARG A CA 1
ATOM 722 C C . ARG A 1 91 ? -16.448 -5.046 5.969 1.00 96.69 91 ARG A C 1
ATOM 724 O O . ARG A 1 91 ? -15.972 -6.059 6.468 1.00 96.69 91 ARG A O 1
ATOM 731 N N . ASN A 1 92 ? -16.751 -4.928 4.676 1.00 96.25 92 ASN A N 1
ATOM 732 C CA . ASN A 1 92 ? -16.600 -5.989 3.674 1.00 96.25 92 ASN A CA 1
ATOM 733 C C . ASN A 1 92 ? -15.502 -5.697 2.636 1.00 96.25 92 ASN A C 1
ATOM 735 O O . ASN A 1 92 ? -15.368 -6.448 1.675 1.00 96.25 92 ASN A O 1
ATOM 739 N N . ILE A 1 93 ? -14.740 -4.612 2.798 1.00 98.00 93 ILE A N 1
ATOM 740 C CA . ILE A 1 93 ? -13.658 -4.265 1.874 1.00 98.00 93 ILE A CA 1
ATOM 741 C C . ILE A 1 93 ? -12.497 -5.244 2.040 1.00 98.00 93 ILE A C 1
ATOM 743 O O . ILE A 1 93 ? -12.068 -5.536 3.159 1.00 98.00 93 ILE A O 1
ATOM 747 N N . SER A 1 94 ? -11.960 -5.712 0.914 1.00 98.50 94 SER A N 1
ATOM 748 C CA . SER A 1 94 ? -10.703 -6.455 0.871 1.00 98.50 94 SER A CA 1
ATOM 749 C C . SER A 1 94 ? -9.525 -5.498 1.036 1.00 98.50 94 SER A C 1
ATOM 751 O O . SER A 1 94 ? -9.129 -4.807 0.100 1.00 98.50 94 SER A O 1
ATOM 753 N N . LEU A 1 95 ? -8.991 -5.428 2.254 1.00 98.69 95 LEU A N 1
ATOM 754 C CA . LEU A 1 95 ? -7.861 -4.564 2.585 1.00 98.69 95 LEU A CA 1
ATOM 755 C C . LEU A 1 95 ? -6.534 -5.235 2.207 1.00 98.69 95 LEU A C 1
ATOM 757 O O . LEU A 1 95 ? -6.277 -6.367 2.631 1.00 98.69 95 LEU A O 1
ATOM 761 N N . MET A 1 96 ? -5.699 -4.540 1.439 1.00 98.81 96 MET A N 1
ATOM 762 C CA . MET A 1 96 ? -4.411 -5.029 0.944 1.00 98.81 96 MET A CA 1
ATOM 763 C C . MET A 1 96 ? -3.261 -4.152 1.438 1.00 98.81 96 MET A C 1
ATOM 765 O O . MET A 1 96 ? -3.393 -2.931 1.492 1.00 98.81 96 MET A O 1
ATOM 769 N N . ILE A 1 97 ? -2.150 -4.787 1.807 1.00 98.62 97 ILE A N 1
ATOM 770 C CA . ILE A 1 97 ? -0.933 -4.117 2.293 1.00 98.62 97 ILE A CA 1
ATOM 771 C C . ILE A 1 97 ? 0.095 -3.930 1.182 1.00 98.62 97 ILE A C 1
ATOM 773 O O . ILE A 1 97 ? 0.017 -4.614 0.158 1.00 98.62 97 ILE A O 1
ATOM 777 N N . MET A 1 98 ? 1.097 -3.097 1.460 1.00 97.25 98 MET A N 1
ATOM 778 C CA . MET A 1 98 ? 2.247 -2.808 0.605 1.00 97.25 98 MET A CA 1
ATOM 779 C C . MET A 1 98 ? 1.901 -1.942 -0.606 1.00 97.25 98 MET A C 1
ATOM 781 O O . MET A 1 98 ? 2.192 -0.756 -0.544 1.00 97.25 98 MET A O 1
ATOM 785 N N . ASP A 1 99 ? 1.283 -2.504 -1.653 1.00 98.44 99 ASP A N 1
ATOM 786 C CA . ASP A 1 99 ? 0.971 -1.786 -2.907 1.00 98.44 99 ASP A CA 1
ATOM 787 C C . ASP A 1 99 ? 2.218 -1.114 -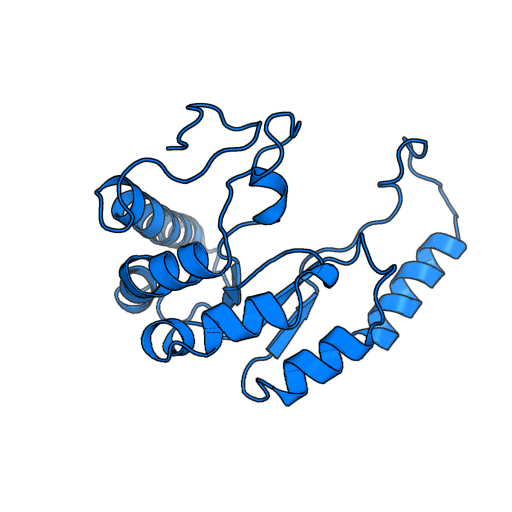3.503 1.00 98.44 99 ASP A C 1
ATOM 789 O O . ASP A 1 99 ? 2.280 0.088 -3.752 1.00 98.44 99 ASP A O 1
ATOM 793 N N . ASP A 1 100 ? 3.275 -1.921 -3.593 1.00 97.69 100 ASP A N 1
ATOM 794 C CA . ASP A 1 100 ? 4.622 -1.504 -3.967 1.00 97.69 100 ASP A CA 1
ATOM 795 C C . ASP A 1 100 ? 5.353 -2.668 -4.656 1.00 97.69 100 ASP A C 1
ATOM 797 O O . ASP A 1 100 ? 4.812 -3.753 -4.893 1.00 97.69 100 ASP A O 1
ATOM 801 N N . GLN A 1 101 ? 6.619 -2.456 -4.976 1.00 95.44 101 GLN A N 1
ATOM 802 C CA . GLN A 1 101 ? 7.451 -3.380 -5.726 1.00 95.44 101 GLN A CA 1
ATOM 803 C C . GLN A 1 101 ? 7.685 -4.708 -4.999 1.00 95.44 101 GLN A C 1
ATOM 805 O O . GLN A 1 101 ? 7.940 -4.760 -3.793 1.00 95.44 101 GLN A O 1
ATOM 810 N N . ARG A 1 102 ? 7.763 -5.795 -5.780 1.00 93.69 102 ARG A N 1
ATOM 811 C CA . ARG A 1 102 ? 8.128 -7.143 -5.293 1.00 93.69 102 ARG A CA 1
ATOM 812 C C . ARG A 1 102 ? 9.456 -7.197 -4.533 1.00 93.69 102 ARG A C 1
ATOM 814 O O . ARG A 1 102 ? 9.669 -8.112 -3.747 1.00 93.69 102 ARG A O 1
ATOM 821 N N . THR A 1 103 ? 10.333 -6.213 -4.724 1.00 94.69 103 THR A N 1
ATOM 822 C CA . THR A 1 103 ? 11.605 -6.076 -3.996 1.00 94.69 103 THR A CA 1
ATOM 823 C C . THR A 1 103 ? 11.431 -5.935 -2.482 1.00 94.69 103 THR A C 1
ATOM 825 O O . THR A 1 103 ? 12.370 -6.194 -1.735 1.00 94.69 103 THR A O 1
ATOM 828 N N . GLN A 1 104 ? 10.241 -5.538 -2.024 1.00 96.12 104 GLN A N 1
ATOM 829 C CA . GLN A 1 104 ? 9.913 -5.405 -0.605 1.00 96.12 104 GLN A CA 1
ATOM 830 C C . GLN A 1 104 ? 9.449 -6.724 0.038 1.00 96.12 104 GLN A C 1
ATOM 832 O O . GLN A 1 104 ? 9.332 -6.824 1.265 1.00 96.12 104 GLN A O 1
ATOM 837 N N . LEU A 1 105 ? 9.194 -7.752 -0.773 1.00 96.38 105 LEU A N 1
ATOM 838 C CA . LEU A 1 105 ? 8.769 -9.069 -0.319 1.00 96.38 105 LEU A CA 1
ATOM 839 C C . LEU A 1 105 ? 9.959 -10.011 -0.075 1.00 96.38 105 LEU A C 1
ATOM 841 O O . LEU A 1 105 ? 11.005 -9.859 -0.706 1.00 96.38 105 LEU A O 1
ATOM 845 N N . PRO A 1 106 ? 9.818 -10.979 0.855 1.00 96.81 106 PRO A N 1
ATOM 846 C CA . PRO A 1 106 ? 8.659 -11.238 1.730 1.00 96.81 106 PRO A CA 1
ATOM 847 C C . PRO A 1 106 ? 8.635 -10.373 3.003 1.00 96.81 106 PRO A C 1
ATOM 849 O O . PRO A 1 106 ? 7.686 -10.437 3.783 1.00 96.81 106 PRO A O 1
ATOM 852 N N . ILE A 1 107 ? 9.678 -9.569 3.237 1.00 98.00 107 ILE A N 1
ATOM 853 C CA . ILE A 1 107 ? 9.930 -8.890 4.519 1.00 98.00 107 ILE A CA 1
ATOM 854 C C . ILE A 1 107 ? 8.760 -7.994 4.930 1.00 98.00 107 ILE A C 1
ATOM 856 O O . ILE A 1 107 ? 8.365 -7.994 6.099 1.00 98.00 107 ILE A O 1
ATOM 860 N N . TRP A 1 108 ? 8.186 -7.245 3.987 1.00 98.56 108 TRP A N 1
ATOM 861 C CA . TRP A 1 108 ? 7.042 -6.381 4.267 1.00 98.56 108 TRP A CA 1
ATOM 862 C C . TRP A 1 108 ? 5.848 -7.174 4.808 1.00 98.56 108 TRP A C 1
ATOM 864 O O . TRP A 1 108 ? 5.306 -6.849 5.868 1.00 98.56 108 TRP A O 1
ATOM 874 N N . ALA A 1 109 ? 5.495 -8.263 4.119 1.00 98.50 109 ALA A N 1
ATOM 875 C CA . ALA A 1 109 ? 4.421 -9.162 4.517 1.00 98.50 109 ALA A CA 1
ATOM 876 C C . ALA A 1 109 ? 4.698 -9.782 5.893 1.00 98.50 109 ALA A C 1
ATOM 878 O O . ALA A 1 109 ? 3.826 -9.757 6.758 1.00 98.50 109 ALA A O 1
ATOM 879 N N . ASP A 1 110 ? 5.925 -10.246 6.144 1.00 98.56 110 ASP A N 1
ATOM 880 C CA . ASP A 1 110 ? 6.319 -10.825 7.431 1.00 98.56 110 ASP A CA 1
ATOM 881 C C . ASP A 1 110 ? 6.145 -9.839 8.594 1.00 98.56 110 ASP A C 1
ATOM 883 O O . ASP A 1 110 ? 5.615 -10.205 9.644 1.00 98.56 110 ASP A O 1
ATOM 887 N N . VAL A 1 111 ? 6.562 -8.579 8.432 1.00 98.69 111 VAL A N 1
ATOM 888 C CA . VAL A 1 111 ? 6.457 -7.574 9.503 1.00 98.69 111 VAL A CA 1
ATOM 889 C C . VAL A 1 111 ? 5.002 -7.255 9.834 1.00 98.69 111 VAL A C 1
ATOM 891 O O . VAL A 1 111 ? 4.662 -7.119 11.014 1.00 98.69 111 VAL A O 1
ATOM 894 N N . VAL A 1 112 ? 4.152 -7.123 8.816 1.00 98.69 112 VAL A N 1
ATOM 895 C CA . VAL A 1 112 ? 2.755 -6.730 9.009 1.00 98.69 112 VAL A CA 1
ATOM 896 C C . VAL A 1 112 ? 1.902 -7.910 9.477 1.00 98.69 112 VAL A C 1
ATOM 898 O O . VAL A 1 112 ? 1.149 -7.780 10.441 1.00 98.69 112 VAL A O 1
ATOM 901 N N . LEU A 1 113 ? 2.037 -9.074 8.840 1.00 98.62 113 LEU A N 1
ATOM 902 C CA . LEU A 1 113 ? 1.161 -10.229 9.055 1.00 98.62 113 LEU A CA 1
ATOM 903 C C . LEU A 1 113 ? 1.539 -11.075 10.278 1.00 98.62 113 LEU A C 1
ATOM 905 O O . LEU A 1 113 ? 0.698 -11.818 10.783 1.00 98.62 113 LEU A O 1
ATOM 909 N N . LYS A 1 114 ? 2.766 -10.945 10.806 1.00 98.12 114 LYS A N 1
ATOM 910 C CA . LYS A 1 114 ? 3.158 -11.593 12.072 1.00 98.12 114 LYS A CA 1
ATOM 911 C C . LYS A 1 114 ? 2.423 -11.012 13.287 1.00 98.12 114 LYS A C 1
ATOM 913 O O . LYS A 1 114 ? 2.270 -11.710 14.291 1.00 98.12 114 LYS A O 1
ATOM 918 N N . ASP A 1 115 ? 1.954 -9.765 13.214 1.00 98.44 115 ASP A N 1
ATOM 919 C CA . ASP A 1 115 ? 1.084 -9.175 14.236 1.00 98.44 115 ASP A CA 1
ATOM 920 C C . ASP A 1 115 ? -0.376 -9.562 13.964 1.00 98.44 115 ASP A C 1
ATOM 922 O O . ASP A 1 115 ? -1.020 -9.052 13.046 1.00 98.44 115 ASP A O 1
ATOM 926 N N . LYS A 1 116 ? -0.912 -10.464 14.793 1.00 98.31 116 LYS A N 1
ATOM 927 C CA . LYS A 1 116 ? -2.285 -10.976 14.663 1.00 98.31 116 LYS A CA 1
ATOM 928 C C . LYS A 1 116 ? -3.342 -9.876 14.755 1.00 98.31 116 LYS A C 1
ATOM 930 O O . LYS A 1 116 ? -4.388 -9.991 14.117 1.00 98.31 116 LYS A O 1
ATOM 935 N N . GLU A 1 117 ? -3.075 -8.818 15.517 1.00 98.38 117 GLU A N 1
ATOM 936 C CA . GLU A 1 117 ? -4.017 -7.719 15.690 1.00 98.38 117 GLU A CA 1
ATOM 937 C C . GLU A 1 117 ? -4.126 -6.857 14.421 1.00 98.38 117 GLU A C 1
ATOM 939 O O . GLU A 1 117 ? -5.187 -6.288 14.172 1.00 98.38 117 GLU A O 1
ATOM 944 N N . ALA A 1 118 ? -3.079 -6.802 13.588 1.00 98.38 118 ALA A N 1
ATOM 945 C CA . ALA A 1 118 ? -3.141 -6.217 12.246 1.00 98.38 118 ALA A CA 1
ATOM 946 C C . ALA A 1 118 ? -3.676 -7.229 11.214 1.00 98.38 118 ALA A C 1
ATOM 948 O O . ALA A 1 118 ? -4.573 -6.916 10.428 1.00 98.38 118 ALA A O 1
ATOM 949 N N . ALA A 1 119 ? -3.170 -8.466 11.246 1.00 98.50 119 ALA A N 1
ATOM 950 C CA . ALA A 1 119 ? -3.444 -9.511 10.257 1.00 98.50 119 ALA A CA 1
ATOM 951 C C . ALA A 1 119 ? -4.930 -9.886 10.119 1.00 98.50 119 ALA A C 1
ATOM 953 O O . ALA A 1 119 ? -5.346 -10.342 9.050 1.00 98.50 119 ALA A O 1
ATOM 954 N N . GLN A 1 120 ? -5.736 -9.692 11.168 1.00 98.25 120 GLN A N 1
ATOM 955 C CA . GLN A 1 120 ? -7.189 -9.918 11.148 1.00 98.25 120 GLN A CA 1
ATOM 956 C C . GLN A 1 120 ? -7.963 -8.961 10.219 1.00 98.25 120 GLN A C 1
ATOM 958 O O . GLN A 1 120 ? -9.079 -9.267 9.789 1.00 98.25 120 GLN A O 1
ATOM 963 N N . TYR A 1 121 ? -7.391 -7.798 9.895 1.00 98.56 121 TYR A N 1
ATOM 964 C CA . TYR A 1 121 ? -8.013 -6.819 8.999 1.00 98.56 121 TYR A CA 1
ATOM 965 C C . TYR A 1 121 ? -7.605 -7.010 7.537 1.00 98.56 121 TYR A C 1
ATOM 967 O O . TYR A 1 121 ? -8.296 -6.532 6.643 1.00 98.56 121 TYR A O 1
ATOM 975 N N . ILE A 1 122 ? -6.500 -7.711 7.290 1.00 98.69 122 ILE A N 1
ATOM 976 C CA . ILE A 1 122 ? -5.854 -7.786 5.980 1.00 98.69 122 ILE A CA 1
ATOM 977 C C . ILE A 1 122 ? -6.368 -9.001 5.214 1.00 98.69 122 ILE A C 1
ATOM 979 O O . ILE A 1 122 ? -6.410 -10.109 5.750 1.00 98.69 122 ILE A O 1
ATOM 983 N N . SER A 1 123 ? -6.727 -8.801 3.951 1.00 98.62 123 SER A N 1
ATOM 984 C CA . SER A 1 123 ? -7.206 -9.858 3.053 1.00 98.62 123 SER A CA 1
ATOM 985 C C . SER A 1 123 ? -6.099 -10.362 2.122 1.00 98.62 123 SER A C 1
ATOM 987 O O . SER A 1 123 ? -6.018 -11.564 1.875 1.00 98.62 123 SER A O 1
ATOM 989 N N . GLY A 1 124 ? -5.202 -9.474 1.681 1.00 98.50 124 GLY A N 1
ATOM 990 C CA . GLY A 1 124 ? -4.125 -9.829 0.758 1.00 98.50 124 GLY A CA 1
ATOM 991 C C . GLY A 1 124 ? -2.959 -8.844 0.731 1.00 98.50 124 GLY A C 1
ATOM 992 O O . GLY A 1 124 ? -2.877 -7.925 1.548 1.00 98.50 124 GLY A O 1
ATOM 993 N N . ILE A 1 125 ? -2.051 -9.070 -0.211 1.00 98.69 125 ILE A N 1
ATOM 994 C CA . ILE A 1 125 ? -0.818 -8.313 -0.435 1.00 98.69 125 ILE A CA 1
ATOM 995 C C . ILE A 1 125 ? -0.864 -7.778 -1.869 1.00 98.69 125 ILE A C 1
ATOM 997 O O . ILE A 1 125 ? -1.006 -8.563 -2.806 1.00 98.69 125 ILE A O 1
ATOM 1001 N N . ALA A 1 126 ? -0.766 -6.460 -2.030 1.00 98.38 126 ALA A N 1
ATOM 1002 C CA . ALA A 1 126 ? -0.764 -5.798 -3.331 1.00 98.38 126 ALA A CA 1
ATOM 1003 C C . ALA A 1 126 ? 0.675 -5.631 -3.843 1.00 98.38 126 ALA A C 1
ATOM 1005 O O . ALA A 1 126 ? 1.551 -5.259 -3.061 1.00 98.38 126 ALA A O 1
ATOM 1006 N N . VAL A 1 127 ? 0.925 -5.931 -5.122 1.00 97.25 127 VAL A N 1
ATOM 1007 C CA . VAL A 1 127 ? 2.267 -5.903 -5.733 1.00 97.25 127 VAL A CA 1
ATOM 1008 C C . VAL A 1 127 ? 2.288 -5.128 -7.051 1.00 97.25 127 VAL A C 1
ATOM 1010 O O . VAL A 1 127 ? 1.371 -5.248 -7.863 1.00 97.25 127 VAL A O 1
ATOM 1013 N N . HIS A 1 128 ? 3.365 -4.372 -7.272 1.00 95.75 128 HIS A N 1
ATOM 1014 C CA . HIS A 1 128 ? 3.663 -3.655 -8.516 1.00 95.75 128 HIS A CA 1
ATOM 1015 C C . HIS A 1 128 ? 4.791 -4.344 -9.304 1.00 95.75 128 HIS A C 1
ATOM 1017 O O . HIS A 1 128 ? 5.619 -5.068 -8.734 1.00 95.75 128 HIS A O 1
ATOM 1023 N N . TRP A 1 129 ? 4.839 -4.087 -10.615 1.00 90.69 129 TRP A N 1
ATOM 1024 C CA . TRP A 1 129 ? 5.723 -4.790 -11.556 1.00 90.69 129 TRP A CA 1
ATOM 1025 C C . TRP A 1 129 ? 7.077 -4.110 -11.871 1.00 90.69 129 TRP A C 1
ATOM 1027 O O . TRP A 1 129 ? 8.028 -4.789 -12.239 1.00 90.69 129 TRP A O 1
ATOM 1037 N N . TYR A 1 130 ? 7.212 -2.792 -11.705 1.00 84.12 130 TYR A N 1
ATOM 1038 C CA . TYR A 1 130 ? 8.292 -1.979 -12.306 1.00 84.12 130 TYR A CA 1
ATOM 1039 C C . TYR A 1 130 ? 9.748 -2.383 -12.007 1.00 84.12 130 TYR A C 1
ATOM 1041 O O . TYR A 1 130 ? 10.640 -2.077 -12.799 1.00 84.12 130 TYR A O 1
ATOM 1049 N N . ASN A 1 131 ? 10.009 -3.032 -10.871 1.00 77.38 131 ASN A N 1
ATOM 1050 C CA . ASN A 1 131 ? 11.353 -3.377 -10.396 1.00 77.38 131 ASN A CA 1
ATOM 1051 C C . ASN A 1 131 ? 11.597 -4.898 -10.308 1.00 77.38 131 ASN A C 1
ATOM 1053 O O . ASN A 1 131 ? 12.135 -5.378 -9.308 1.00 77.38 131 ASN A O 1
ATOM 1057 N N . ASP A 1 132 ? 11.240 -5.690 -11.321 1.00 72.00 132 ASP A N 1
ATOM 1058 C CA . ASP A 1 132 ? 11.460 -7.148 -11.301 1.00 72.00 132 ASP A CA 1
ATOM 1059 C C . ASP A 1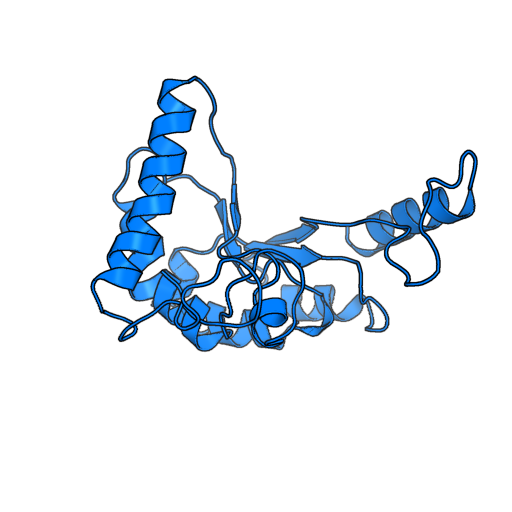 132 ? 12.824 -7.610 -11.831 1.00 72.00 132 ASP A C 1
ATOM 1061 O O . ASP A 1 132 ? 12.986 -8.668 -12.431 1.00 72.00 132 ASP A O 1
ATOM 1065 N N . PHE A 1 133 ? 13.870 -6.880 -11.434 1.00 79.38 133 PHE A N 1
ATOM 1066 C CA . PHE A 1 133 ? 15.218 -7.452 -11.340 1.00 79.38 133 PHE A CA 1
ATOM 1067 C C . PHE A 1 133 ? 15.349 -8.469 -10.188 1.00 79.38 133 PHE A C 1
ATOM 1069 O O . PHE A 1 133 ? 16.380 -9.131 -10.063 1.00 79.38 133 PHE A O 1
ATOM 1076 N N . VAL A 1 134 ? 14.330 -8.588 -9.327 1.00 83.31 134 VAL A N 1
ATOM 1077 C CA . VAL A 1 134 ? 14.224 -9.654 -8.323 1.00 83.31 134 VAL A CA 1
ATOM 1078 C C . VAL A 1 134 ? 13.453 -10.858 -8.874 1.00 83.31 134 VAL A C 1
ATOM 1080 O O . VAL A 1 134 ? 12.503 -10.674 -9.633 1.00 83.31 134 VAL A O 1
ATOM 1083 N N . PRO A 1 135 ? 13.801 -12.093 -8.471 1.00 86.62 135 PRO A N 1
ATOM 1084 C CA . PRO A 1 135 ? 13.098 -13.283 -8.933 1.00 86.62 135 PRO A CA 1
ATOM 1085 C C . PRO A 1 135 ? 11.612 -13.288 -8.560 1.00 86.62 135 PRO A C 1
ATOM 1087 O O . PRO A 1 135 ? 11.241 -12.992 -7.423 1.00 86.62 135 PRO A O 1
ATOM 1090 N N . VAL A 1 136 ? 10.769 -13.759 -9.482 1.00 89.38 136 VAL A N 1
ATOM 1091 C CA . VAL A 1 136 ? 9.331 -13.999 -9.250 1.00 89.38 136 VAL A CA 1
ATOM 1092 C C . VAL A 1 136 ? 9.087 -14.957 -8.079 1.00 89.38 136 VAL A C 1
ATOM 1094 O O . VAL A 1 136 ? 8.068 -14.853 -7.400 1.00 89.38 136 VAL A O 1
ATOM 1097 N N . SER A 1 137 ? 10.050 -15.833 -7.764 1.00 91.38 137 SER A N 1
ATOM 1098 C CA . SER A 1 137 ? 9.980 -16.759 -6.626 1.00 91.38 137 SER A CA 1
ATOM 1099 C C . SER A 1 137 ? 9.761 -16.069 -5.275 1.00 91.38 137 SER A C 1
ATOM 1101 O O . SER A 1 137 ? 9.296 -16.727 -4.349 1.00 91.38 137 SER A O 1
ATOM 1103 N N . GLN A 1 138 ? 10.020 -14.758 -5.157 1.00 93.38 138 GLN A N 1
ATOM 1104 C CA . GLN A 1 138 ? 9.640 -13.967 -3.979 1.00 93.38 138 GLN A CA 1
ATOM 1105 C C . GLN A 1 138 ? 8.130 -14.018 -3.703 1.00 93.38 138 GLN A C 1
ATOM 1107 O O . GLN A 1 138 ? 7.710 -14.031 -2.544 1.00 93.38 138 GLN A O 1
ATOM 1112 N N . LEU A 1 139 ? 7.300 -14.090 -4.750 1.00 95.19 139 LEU A N 1
ATOM 1113 C CA . LEU A 1 139 ? 5.852 -14.256 -4.617 1.00 95.19 139 LEU A CA 1
ATOM 1114 C C . LEU A 1 139 ? 5.515 -15.636 -4.048 1.00 95.19 139 LEU A C 1
ATOM 1116 O O . LEU A 1 139 ? 4.758 -15.734 -3.084 1.00 95.19 139 LEU A O 1
ATOM 1120 N N . SER A 1 140 ? 6.133 -16.693 -4.582 1.00 95.31 140 SER A N 1
ATOM 1121 C CA . SER A 1 140 ? 5.955 -18.066 -4.095 1.00 95.31 140 SER A CA 1
ATOM 1122 C C . SER A 1 140 ? 6.421 -18.226 -2.645 1.00 95.31 140 SER A C 1
ATOM 1124 O O . SER A 1 140 ? 5.745 -18.869 -1.841 1.00 95.31 140 SER A O 1
ATOM 1126 N N . GLU A 1 141 ? 7.549 -17.612 -2.282 1.00 96.69 141 GLU A N 1
ATOM 1127 C CA . GLU A 1 141 ? 8.062 -17.584 -0.911 1.00 96.69 141 GLU A CA 1
ATOM 1128 C C . GLU A 1 141 ? 7.098 -16.844 0.025 1.00 96.69 141 GLU A C 1
ATOM 1130 O O . GLU A 1 141 ? 6.758 -17.352 1.096 1.00 96.69 141 GLU A O 1
ATOM 1135 N N . THR A 1 142 ? 6.598 -15.682 -0.401 1.00 97.62 142 THR A N 1
ATOM 1136 C CA . THR A 1 142 ? 5.618 -14.894 0.359 1.00 97.62 142 THR A CA 1
ATOM 1137 C C . THR A 1 142 ? 4.328 -15.677 0.581 1.00 97.62 142 THR A C 1
ATOM 1139 O O . THR A 1 142 ? 3.844 -15.746 1.712 1.00 97.62 142 THR A O 1
ATOM 1142 N N . HIS A 1 143 ? 3.795 -16.318 -0.462 1.00 97.62 143 HIS A N 1
ATOM 1143 C CA . HIS A 1 143 ? 2.605 -17.157 -0.355 1.00 97.62 143 HIS A CA 1
ATOM 1144 C C . HIS A 1 143 ? 2.843 -18.356 0.570 1.00 97.62 143 HIS A C 1
ATOM 1146 O O . HIS A 1 143 ? 2.018 -18.638 1.431 1.00 97.62 143 HIS A O 1
ATOM 1152 N N . SER A 1 144 ? 4.002 -19.012 0.473 1.00 97.88 144 SER A N 1
ATOM 1153 C CA . SER A 1 144 ? 4.350 -20.141 1.347 1.00 97.88 144 SER A CA 1
ATOM 1154 C C . SER A 1 144 ? 4.405 -19.742 2.827 1.00 97.88 144 SER A C 1
ATOM 1156 O O . SER A 1 144 ? 4.028 -20.530 3.694 1.00 97.88 144 SER A O 1
ATOM 1158 N N . ARG A 1 145 ? 4.847 -18.514 3.133 1.00 98.06 145 ARG A N 1
ATOM 1159 C CA . ARG A 1 145 ? 4.866 -17.969 4.503 1.00 98.06 145 ARG A CA 1
ATOM 1160 C C . ARG A 1 145 ? 3.488 -17.511 4.984 1.00 98.06 145 ARG A C 1
ATOM 1162 O O . ARG A 1 145 ? 3.195 -17.636 6.172 1.00 98.06 145 ARG A O 1
ATOM 1169 N N . HIS A 1 146 ? 2.642 -17.016 4.079 1.00 97.94 146 HIS A N 1
ATOM 1170 C CA . HIS A 1 146 ? 1.321 -16.451 4.384 1.00 97.94 146 HIS A CA 1
ATOM 1171 C C . HIS A 1 146 ? 0.212 -17.041 3.492 1.00 97.94 146 HIS A C 1
ATOM 1173 O O . HIS A 1 146 ? -0.481 -16.289 2.806 1.00 97.94 146 HIS A O 1
ATOM 1179 N N . PRO A 1 147 ? -0.034 -18.366 3.525 1.00 97.62 147 PRO A N 1
ATOM 1180 C CA . PRO A 1 147 ? -0.881 -19.046 2.533 1.00 97.62 147 PRO A CA 1
ATOM 1181 C C . PRO A 1 147 ? -2.356 -18.628 2.585 1.00 97.62 147 PRO A C 1
ATOM 1183 O O . PRO A 1 147 ? -3.094 -18.789 1.620 1.00 97.62 147 PRO A O 1
ATOM 1186 N N . ASN A 1 148 ? -2.788 -18.048 3.708 1.00 97.44 148 ASN A N 1
ATOM 1187 C CA . ASN A 1 148 ? -4.154 -17.566 3.909 1.00 97.44 148 ASN A CA 1
ATOM 1188 C C . ASN A 1 148 ? -4.387 -16.141 3.378 1.00 97.44 148 ASN A C 1
ATOM 1190 O O . ASN A 1 148 ? -5.466 -15.589 3.594 1.00 97.44 148 ASN A O 1
ATOM 1194 N N . LYS A 1 149 ? -3.377 -15.509 2.769 1.00 98.19 149 LYS A N 1
ATOM 1195 C CA . LYS A 1 149 ? -3.461 -14.169 2.181 1.00 98.19 149 LYS A CA 1
ATOM 1196 C C . LYS A 1 149 ? -3.226 -14.283 0.682 1.00 98.19 149 LYS A C 1
ATOM 1198 O O . LYS A 1 149 ? -2.232 -14.866 0.255 1.00 98.19 149 LYS A O 1
ATOM 1203 N N . PHE A 1 150 ? -4.137 -13.729 -0.113 1.00 98.12 150 PHE A N 1
ATOM 1204 C CA . PHE A 1 150 ? -3.927 -13.679 -1.557 1.00 98.12 150 PHE A CA 1
ATOM 1205 C C . PHE A 1 150 ? -2.844 -12.648 -1.900 1.00 98.12 150 PHE A C 1
ATOM 1207 O O . PHE A 1 150 ? -2.645 -11.677 -1.167 1.00 98.12 150 PHE A O 1
ATOM 1214 N N . ILE A 1 151 ? -2.171 -12.846 -3.027 1.00 97.81 151 ILE A N 1
ATOM 1215 C CA . ILE A 1 151 ? -1.282 -11.858 -3.642 1.00 97.81 151 ILE A CA 1
ATOM 1216 C C . ILE A 1 151 ? -2.001 -11.329 -4.885 1.00 97.81 151 ILE A C 1
ATOM 1218 O O . ILE A 1 151 ? -2.616 -12.110 -5.607 1.00 97.81 151 ILE A O 1
ATOM 1222 N N . PHE A 1 152 ? -1.982 -10.015 -5.107 1.00 97.44 152 PHE A N 1
ATOM 1223 C CA . PHE A 1 152 ? -2.713 -9.379 -6.201 1.00 97.44 152 PHE A CA 1
ATOM 1224 C C . PHE A 1 152 ? -1.856 -8.312 -6.887 1.00 97.44 152 PHE A C 1
ATOM 1226 O O . PHE A 1 152 ? -1.364 -7.399 -6.226 1.00 97.44 152 PHE A O 1
ATOM 1233 N N . GLY A 1 153 ? -1.676 -8.433 -8.205 1.00 96.12 153 GLY A N 1
ATOM 1234 C CA . GLY A 1 153 ? -1.006 -7.417 -9.018 1.00 96.12 153 GLY A CA 1
ATOM 1235 C C . GLY A 1 153 ? -1.911 -6.201 -9.201 1.00 96.12 153 GLY A C 1
ATOM 1236 O O . GLY A 1 153 ? -2.915 -6.290 -9.906 1.00 96.12 153 GLY A O 1
ATOM 1237 N N . THR A 1 154 ? -1.587 -5.089 -8.542 1.00 97.00 154 THR A N 1
ATOM 1238 C CA . THR A 1 154 ? -2.404 -3.862 -8.547 1.00 97.00 154 THR A CA 1
ATOM 1239 C C . THR A 1 154 ? -1.961 -2.853 -9.596 1.00 97.00 154 THR A C 1
ATOM 1241 O O . THR A 1 154 ? -2.795 -2.077 -10.063 1.00 97.00 154 THR A O 1
ATOM 1244 N N . GLU A 1 155 ? -0.693 -2.891 -10.015 1.00 96.12 155 GLU A N 1
ATOM 1245 C CA . GLU A 1 155 ? -0.161 -1.955 -11.002 1.00 96.12 155 GLU A CA 1
ATOM 1246 C C . GLU A 1 155 ? 0.961 -2.560 -11.860 1.00 96.12 155 GLU A C 1
ATOM 1248 O O . GLU A 1 155 ? 1.920 -3.154 -11.360 1.00 96.12 155 GLU A O 1
ATOM 1253 N N . ALA A 1 156 ? 0.861 -2.351 -13.174 1.00 93.44 156 ALA A N 1
ATOM 1254 C CA . ALA A 1 156 ? 1.917 -2.635 -14.136 1.00 93.44 156 ALA A CA 1
ATOM 1255 C C . ALA A 1 156 ? 1.839 -1.642 -15.300 1.00 93.44 156 ALA A C 1
ATOM 1257 O O . ALA A 1 156 ? 0.761 -1.395 -15.847 1.00 93.44 156 ALA A O 1
ATOM 1258 N N . CYS A 1 157 ? 2.984 -1.096 -15.711 1.00 91.12 157 CYS A N 1
ATOM 1259 C CA . CYS A 1 157 ? 3.086 -0.330 -16.947 1.00 91.12 157 CYS A CA 1
ATOM 1260 C C . CYS A 1 157 ? 4.462 -0.459 -17.618 1.00 91.12 157 CYS A C 1
ATOM 1262 O O . CYS A 1 157 ? 5.479 -0.718 -16.981 1.00 91.12 157 CYS A O 1
ATOM 1264 N N . THR A 1 158 ? 4.500 -0.260 -18.933 1.00 88.88 158 THR A N 1
ATOM 1265 C CA . THR A 1 158 ? 5.732 -0.133 -19.735 1.00 88.88 158 THR A CA 1
ATOM 1266 C C . THR A 1 158 ? 5.983 1.331 -20.081 1.00 88.88 158 THR A C 1
ATOM 1268 O O . THR A 1 158 ? 5.041 2.119 -20.100 1.00 88.88 158 THR A O 1
ATOM 1271 N N . GLY A 1 159 ? 7.205 1.700 -20.475 1.00 82.50 159 GLY A N 1
ATOM 1272 C CA . GLY A 1 159 ? 7.497 3.087 -20.857 1.00 82.50 159 GLY A CA 1
ATOM 1273 C C . GLY A 1 159 ? 7.809 4.004 -19.674 1.00 82.50 159 GLY A C 1
ATOM 1274 O O . GLY A 1 159 ? 7.771 5.217 -19.821 1.00 82.50 159 GLY A O 1
ATOM 1275 N N . PHE A 1 160 ? 8.107 3.436 -18.503 1.00 77.44 160 PHE A N 1
ATOM 1276 C CA . PHE A 1 160 ? 8.511 4.174 -17.302 1.00 77.44 160 PHE A CA 1
ATOM 1277 C C . PHE A 1 160 ? 10.014 4.503 -17.277 1.00 77.44 160 PHE A C 1
ATOM 1279 O O . PHE A 1 160 ? 10.489 5.191 -16.371 1.00 77.44 160 PHE A O 1
ATOM 1286 N N . LYS A 1 161 ? 10.795 3.997 -18.244 1.00 79.75 161 LYS A N 1
ATOM 1287 C CA . LYS A 1 161 ? 12.246 4.208 -18.286 1.00 79.75 161 LYS A CA 1
ATOM 1288 C C . LYS A 1 161 ? 12.572 5.667 -18.634 1.00 79.75 161 LYS A C 1
ATOM 1290 O O . LYS A 1 161 ? 11.869 6.266 -19.447 1.00 79.75 161 LYS A O 1
ATOM 1295 N N . PRO A 1 162 ? 13.688 6.229 -18.126 1.00 74.69 162 PRO A N 1
ATOM 1296 C CA . PRO A 1 162 ? 14.027 7.647 -18.297 1.00 74.69 162 PRO A CA 1
ATOM 1297 C C . PRO A 1 162 ? 14.133 8.164 -19.735 1.00 74.69 162 PRO A C 1
ATOM 1299 O O . PRO A 1 162 ? 14.171 9.371 -19.912 1.00 74.69 162 PRO A O 1
ATOM 1302 N N . PHE A 1 163 ? 14.220 7.288 -20.738 1.00 78.62 163 PHE A N 1
ATOM 1303 C CA . PHE A 1 163 ? 14.363 7.660 -22.151 1.00 78.62 163 PHE A CA 1
ATOM 1304 C C . PHE A 1 163 ? 13.125 7.316 -22.995 1.00 78.62 163 PHE A C 1
ATOM 1306 O O . PHE A 1 163 ? 13.132 7.504 -24.209 1.00 78.62 163 PHE A O 1
ATOM 1313 N N . GLU A 1 164 ? 12.058 6.815 -22.370 1.00 78.19 164 GLU A N 1
ATOM 1314 C CA . GLU A 1 164 ? 10.803 6.467 -23.032 1.00 78.19 164 GLU A CA 1
ATOM 1315 C C . GLU A 1 164 ? 9.742 7.512 -22.666 1.00 78.19 164 GLU A C 1
ATOM 1317 O O . GLU A 1 164 ? 9.127 7.454 -21.609 1.00 78.19 164 GLU A O 1
ATOM 1322 N N . HIS A 1 165 ? 9.536 8.512 -23.525 1.00 72.06 165 HIS A N 1
ATOM 1323 C CA . HIS A 1 165 ? 8.617 9.629 -23.236 1.00 72.06 165 HIS A CA 1
ATOM 1324 C C . HIS A 1 165 ? 7.386 9.672 -24.141 1.00 72.06 165 HIS A C 1
ATOM 1326 O O . HIS A 1 165 ? 6.637 10.648 -24.137 1.00 72.06 165 HIS A O 1
ATOM 1332 N N . SER A 1 166 ? 7.172 8.649 -24.964 1.00 83.25 166 SER A N 1
ATOM 1333 C CA . SER A 1 166 ? 6.028 8.597 -25.872 1.00 83.25 166 SER A CA 1
ATOM 1334 C C . SER A 1 166 ? 5.529 7.166 -26.061 1.00 83.25 166 SER A C 1
ATOM 1336 O O . SER A 1 166 ? 6.319 6.221 -25.958 1.00 83.25 166 SER A O 1
ATOM 1338 N N . PRO A 1 167 ? 4.224 6.984 -26.336 1.00 87.69 167 PRO A N 1
ATOM 1339 C CA . PRO A 1 167 ? 3.692 5.689 -26.734 1.00 87.69 167 PRO A CA 1
ATOM 1340 C C . PRO A 1 167 ? 4.447 5.137 -27.949 1.00 87.69 167 PRO A C 1
ATOM 1342 O O . PRO A 1 167 ? 4.633 5.842 -28.939 1.00 87.69 167 PRO A O 1
ATOM 1345 N N . LEU A 1 168 ? 4.850 3.868 -27.880 1.00 89.62 168 LEU A N 1
ATOM 1346 C CA . LEU A 1 168 ? 5.402 3.137 -29.019 1.00 89.62 168 LEU A CA 1
ATOM 1347 C C . LEU A 1 168 ? 4.272 2.329 -29.657 1.00 89.62 168 LEU A C 1
ATOM 1349 O O . LEU A 1 168 ? 3.891 1.266 -29.168 1.00 89.62 168 LEU A O 1
ATOM 1353 N N . LEU A 1 169 ? 3.672 2.885 -30.708 1.00 92.69 169 LEU A N 1
ATOM 1354 C CA . LEU A 1 169 ? 2.552 2.252 -31.399 1.00 92.69 169 LEU A CA 1
ATOM 1355 C C . LEU A 1 169 ? 3.033 1.002 -32.147 1.00 92.69 169 LEU A C 1
ATOM 1357 O O . LEU A 1 169 ? 3.958 1.080 -32.950 1.00 92.69 169 LEU A O 1
ATOM 1361 N N . GLY A 1 170 ? 2.383 -0.138 -31.900 1.00 94.31 170 GLY A N 1
ATOM 1362 C CA . GLY A 1 170 ? 2.705 -1.409 -32.559 1.00 94.31 170 GLY A CA 1
ATOM 1363 C C . GLY A 1 170 ? 3.909 -2.159 -31.978 1.00 94.31 170 GLY A C 1
ATOM 1364 O O . GLY A 1 170 ? 4.372 -3.114 -32.595 1.00 94.31 170 GLY A O 1
ATOM 1365 N N . ASP A 1 171 ? 4.415 -1.758 -30.809 1.00 92.00 171 ASP A N 1
ATOM 1366 C CA . ASP A 1 171 ? 5.515 -2.459 -30.143 1.00 92.00 171 ASP A CA 1
ATOM 1367 C C . ASP A 1 171 ? 5.049 -3.803 -29.555 1.00 92.00 171 ASP A C 1
ATOM 1369 O O . ASP A 1 171 ? 4.489 -3.876 -28.458 1.00 92.00 171 ASP A O 1
ATOM 1373 N N . TRP A 1 172 ? 5.288 -4.878 -30.307 1.00 95.00 172 TRP A N 1
ATOM 1374 C CA . TRP A 1 172 ? 4.947 -6.243 -29.907 1.00 95.00 172 TRP A CA 1
ATOM 1375 C C . TRP A 1 172 ? 5.694 -6.694 -28.647 1.00 95.00 172 TRP A C 1
ATOM 1377 O O . TRP A 1 172 ? 5.122 -7.401 -27.819 1.00 95.00 172 TRP A O 1
ATOM 1387 N N . SER A 1 173 ? 6.932 -6.225 -28.452 1.00 92.94 173 SER A N 1
ATOM 1388 C CA . SER A 1 173 ? 7.749 -6.618 -27.300 1.00 92.94 173 SER A CA 1
ATOM 1389 C C . SER A 1 173 ? 7.122 -6.162 -25.983 1.00 92.94 173 SER A C 1
ATOM 1391 O O . SER A 1 173 ? 7.107 -6.914 -25.013 1.00 92.94 173 SER A O 1
ATOM 1393 N N . ARG A 1 174 ? 6.492 -4.977 -25.960 1.00 92.12 174 ARG A N 1
ATOM 1394 C CA . ARG A 1 174 ? 5.715 -4.521 -24.798 1.00 92.12 174 ARG A CA 1
ATOM 1395 C C . ARG A 1 174 ? 4.544 -5.454 -24.517 1.00 92.12 174 ARG A C 1
ATOM 1397 O O . ARG A 1 174 ? 4.330 -5.797 -23.362 1.00 92.12 174 ARG A O 1
ATOM 1404 N N . GLY A 1 175 ? 3.826 -5.902 -25.548 1.00 93.88 175 GLY A N 1
ATOM 1405 C CA . GLY A 1 175 ? 2.758 -6.896 -25.403 1.00 93.88 175 GLY A CA 1
ATOM 1406 C C . GLY A 1 175 ? 3.253 -8.210 -24.787 1.00 93.88 175 GLY A C 1
ATOM 1407 O O . GLY A 1 175 ? 2.628 -8.728 -23.861 1.00 93.88 175 GLY A O 1
ATOM 1408 N N . GLU A 1 176 ? 4.406 -8.704 -25.240 1.00 94.88 176 GLU A N 1
ATOM 1409 C CA . GLU A 1 176 ? 5.049 -9.900 -24.681 1.00 94.88 176 GLU A CA 1
ATOM 1410 C C . GLU A 1 176 ? 5.466 -9.713 -23.218 1.00 94.88 176 GLU A C 1
ATOM 1412 O O . GLU A 1 176 ? 5.283 -10.635 -22.428 1.00 94.88 176 GLU A O 1
ATOM 1417 N N . MET A 1 177 ? 5.947 -8.527 -22.824 1.00 91.88 177 MET A N 1
ATOM 1418 C CA . MET A 1 177 ? 6.289 -8.228 -21.425 1.00 91.88 177 MET A CA 1
ATOM 1419 C C . MET A 1 177 ? 5.075 -8.368 -20.496 1.00 91.88 177 MET A C 1
ATOM 1421 O O . MET A 1 177 ? 5.183 -9.034 -19.468 1.00 91.88 177 MET A O 1
ATOM 1425 N N . TYR A 1 178 ? 3.915 -7.811 -20.870 1.00 93.69 178 TYR A N 1
ATOM 1426 C CA . TYR A 1 178 ? 2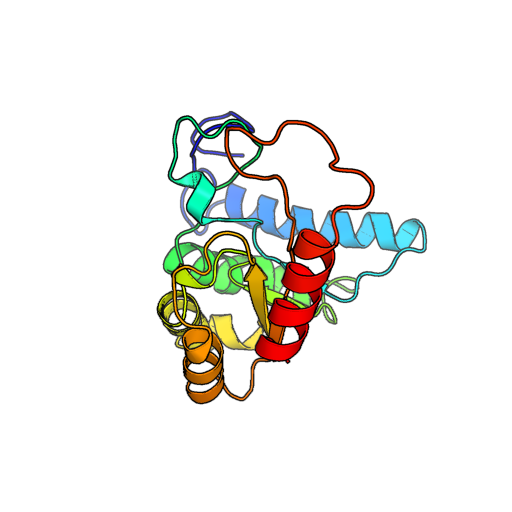.685 -7.985 -20.082 1.00 93.69 178 TYR A CA 1
ATOM 1427 C C . TYR A 1 178 ? 2.255 -9.452 -20.029 1.00 93.69 178 TYR A C 1
ATOM 1429 O O . TYR A 1 178 ? 1.929 -9.955 -18.958 1.00 93.69 178 TYR A O 1
ATOM 1437 N N . ALA A 1 179 ? 2.248 -10.151 -21.169 1.00 94.50 179 ALA A N 1
ATOM 1438 C CA . ALA A 1 179 ? 1.832 -11.551 -21.213 1.00 94.50 179 ALA A CA 1
ATOM 1439 C C . ALA A 1 179 ? 2.737 -12.440 -20.347 1.00 94.50 179 ALA A C 1
ATOM 1441 O O . ALA A 1 179 ? 2.247 -13.288 -19.602 1.00 94.50 179 ALA A O 1
ATOM 1442 N N . HIS A 1 180 ? 4.050 -12.220 -20.419 1.00 92.06 180 HIS A N 1
ATOM 1443 C CA . HIS A 1 180 ? 5.036 -12.936 -19.627 1.00 92.06 180 HIS A CA 1
ATOM 1444 C C . HIS A 1 180 ? 4.854 -12.686 -18.126 1.00 92.06 180 HIS A C 1
ATOM 1446 O O . HIS A 1 180 ? 4.821 -13.652 -17.367 1.00 92.06 180 HIS A O 1
ATOM 1452 N N . ASP A 1 181 ? 4.675 -11.432 -17.695 1.00 90.62 181 ASP A N 1
ATOM 1453 C CA . ASP A 1 181 ? 4.441 -11.133 -16.276 1.00 90.62 181 ASP A CA 1
ATOM 1454 C C . ASP A 1 181 ? 3.136 -11.762 -15.767 1.00 90.62 181 ASP A C 1
ATOM 1456 O O . ASP A 1 181 ? 3.142 -12.444 -14.744 1.00 90.62 181 ASP A O 1
ATOM 1460 N N . ILE A 1 182 ? 2.037 -11.652 -16.524 1.00 92.00 182 ILE A N 1
ATOM 1461 C CA . ILE A 1 182 ? 0.750 -12.256 -16.145 1.00 92.00 182 ILE A CA 1
ATOM 1462 C C . ILE A 1 182 ? 0.887 -13.773 -15.950 1.00 92.00 182 ILE A C 1
ATOM 1464 O O . ILE A 1 182 ? 0.379 -14.305 -14.966 1.00 92.00 182 ILE A O 1
ATOM 1468 N N . ILE A 1 183 ? 1.589 -14.472 -16.850 1.00 91.69 183 ILE A N 1
ATOM 1469 C CA . ILE A 1 183 ? 1.817 -15.925 -16.744 1.00 91.69 183 ILE A CA 1
ATOM 1470 C C . ILE A 1 183 ? 2.675 -16.277 -15.524 1.00 91.69 183 ILE A C 1
ATOM 1472 O O . ILE A 1 183 ? 2.481 -17.331 -14.929 1.00 91.69 183 ILE A O 1
ATOM 1476 N N . GLN A 1 184 ? 3.630 -15.424 -15.160 1.00 85.00 184 GLN A N 1
ATOM 1477 C CA . GLN A 1 184 ? 4.536 -15.666 -14.039 1.00 85.00 184 GLN A CA 1
ATOM 1478 C C . GLN A 1 184 ? 3.926 -15.343 -12.669 1.00 85.00 184 GLN A C 1
ATOM 1480 O O . GLN A 1 184 ? 4.357 -15.909 -11.664 1.00 85.00 184 GLN A O 1
ATOM 1485 N N . VAL A 1 185 ? 2.978 -14.405 -12.615 1.00 74.69 185 VAL A N 1
ATOM 1486 C CA . VAL A 1 185 ? 2.335 -13.933 -11.378 1.00 74.69 185 VAL A CA 1
ATOM 1487 C C . VAL A 1 185 ? 1.066 -14.735 -11.028 1.00 74.69 185 VAL A C 1
ATOM 1489 O O . VAL A 1 185 ? 0.643 -14.687 -9.870 1.00 74.69 185 VAL A O 1
ATOM 1492 N N . CYS A 1 186 ? 0.483 -15.482 -11.979 1.00 55.78 186 CYS A N 1
ATOM 1493 C CA . CYS A 1 186 ? -0.622 -16.430 -11.740 1.00 55.78 186 CYS A CA 1
ATOM 1494 C C . CYS A 1 186 ? -0.145 -17.758 -11.134 1.00 55.78 186 CYS A C 1
ATOM 1496 O O . CYS A 1 186 ? -0.882 -18.289 -10.271 1.00 55.78 186 CYS A O 1
#

Nearest PDB structures (foldseek):
  3ril-assembly2_C  TM=9.718E-01  e=4.982E-21  Homo sapiens
  6yv3-assembly1_AAA  TM=9.731E-01  e=6.441E-21  Homo sapiens
  9fa6-assembly1_A  TM=9.692E-01  e=6.041E-21  Homo sapiens
  6yv3-assembly2_BBB  TM=9.676E-01  e=1.077E-20  Homo sapiens
  2wkl-assembly1_A  TM=9.620E-01  e=4.715E-20  Homo sapiens

Mean predicted aligned error: 3.55 Å

Secondary structure (DSSP, 8-state):
-BTTSSSBSS-BBSS-TTSHHHHHHHHHHHHHHHHHHHTT---SEEES-SSGGGGG-TT--SB--B--HHHHHHHIIIIIHHHHHHSTTTTT-EEEEEEEEGGGTTHHHHHHHTSHHHHTT--EEEEE-TTTTS-THHHHHHHHH-TTSEEEEEE--S--STT--S--TT-HHHHHHHHHHHHHH-

Organism: Wuchereria bancrofti (NCBI:txid6293)

Radius of gyration: 17.41 Å; Cα contacts (8 Å, |Δi|>4): 302; chains: 1; bounding box: 39×40×50 Å

Solvent-accessible surface area (backbone atoms only — not comparable to full-atom values): 10260 Å² total; per-residue (Å²): 114,33,67,65,74,47,59,42,19,23,27,33,70,34,72,57,85,89,29,71,54,40,50,50,51,29,50,47,55,48,51,53,45,47,55,36,44,75,71,74,44,81,74,64,60,48,65,81,40,71,36,15,69,56,7,72,40,63,79,35,87,51,79,38,43,31,46,53,46,66,55,45,27,51,41,34,40,77,28,36,35,55,50,24,58,74,32,90,71,34,52,78,42,39,29,23,43,63,33,27,46,57,72,51,47,43,59,41,56,52,58,24,52,70,37,62,76,28,34,75,51,51,44,31,39,29,31,29,52,88,58,65,91,50,68,70,61,38,56,57,53,35,34,72,77,40,71,88,36,52,77,43,82,76,47,77,78,82,64,81,53,98,85,40,88,68,89,69,85,86,50,60,66,62,56,50,52,53,53,52,49,54,67,70,74,107

pLDDT: mean 94.86, std 6.22, range [55.78, 98.81]

Foldseek 3Di:
DFPVPDQFFATAQDDDLLDPSLQVLLVVVLVVLVVCVVVVDAAQADEQFAAQVLNVGRHGPGGYHHDDLQSSLSSQLNHNLVSQCVHPRRVRHAYEYDNEALVCPDVSVCSNCVPVSNVVSHQAYEHEDPPVVDDLCSLVVNCVVVVRHDYYHPDYDPQPDPVRDDDDPPPVVRVVVVVVVVVSND

Sequence (186 aa):
MKTSGQMIGGGTLRGPPNGPYHVTWANHYVKFLEIYKKNGVKFWGLTIQNEPVSGIDLSYKWQTMYFSPKTERDFIKNHLGPALRGSEVGRNISLMIMDDQRTQLPIWADVVLKDKEAAQYISGIAVHWYNDFVPVSQLSETHSRHPNKFIFGTEACTGFKPFEHSPLLGDWSRGEMYAHDIIQVC

InterPro domains:
  IPR001139 Glycoside hydrolase family 30 [PR00843] (19-36)
  IPR001139 Glycoside hydrolase family 30 [PR00843] (93-115)
  IPR001139 Glycoside hydrolase family 30 [PTHR11069] (1-184)
  IPR017853 Gly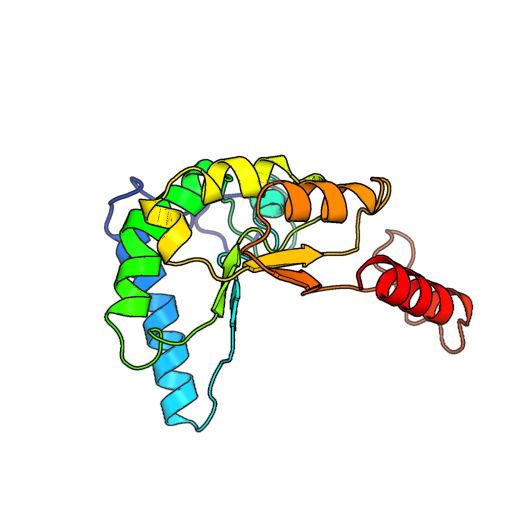coside hydrolase superfamily [SSF51445] (1-185)
  IPR033453 Glycosyl hydrolase family 30, TIM-barrel domain [PF02055] (1-184)